Protein AF-A0A0A2G5G7-F1 (afdb_monomer_lite)

Radius of gyration: 28.57 Å; chains: 1; bounding box: 78×58×84 Å

Sequence (192 aa):
MKHYIVIGLLLLLGGSMGWVSCRPNGQKEPIVKEQDKRAQDPLNPDRPAPAALTLLFVYGDEPEYDWSDYHFALKNSEVGLYAPYEKPILGRNSVEVTFGIPSLAEKPLTPTNQSVKAMWGVQKSYTALLTIADAQGKERGRFELGITENKVPVINYMDGAKGFRLCRLVQQSTPYRFPYFEVQFNAPKDLQ

Structure (mmCIF, N/CA/C/O backbone):
data_AF-A0A0A2G5G7-F1
#
_entry.id   AF-A0A0A2G5G7-F1
#
loop_
_atom_site.group_PDB
_atom_site.id
_atom_site.type_symbol
_atom_site.label_atom_id
_atom_site.label_alt_id
_atom_site.label_comp_id
_atom_site.label_asym_id
_atom_site.label_entity_id
_atom_site.label_seq_id
_atom_site.pdbx_PDB_ins_code
_atom_site.Cartn_x
_atom_site.Cartn_y
_atom_site.Cartn_z
_atom_site.occupancy
_atom_site.B_iso_or_equiv
_atom_site.auth_seq_id
_atom_site.auth_comp_id
_atom_site.auth_asym_id
_atom_site.auth_atom_id
_atom_site.pdbx_PDB_model_num
ATOM 1 N N . MET A 1 1 ? 60.899 27.834 -8.962 1.00 42.53 1 MET A N 1
ATOM 2 C CA . MET A 1 1 ? 60.547 27.459 -10.348 1.00 42.53 1 MET A CA 1
ATOM 3 C C . MET A 1 1 ? 59.443 28.397 -10.813 1.00 42.53 1 MET A C 1
ATOM 5 O O . MET A 1 1 ? 58.356 28.355 -10.256 1.00 42.53 1 MET A O 1
ATOM 9 N N . LYS A 1 2 ? 59.765 29.333 -11.712 1.00 37.66 2 LYS A N 1
ATOM 10 C CA . LYS A 1 2 ? 58.858 30.387 -12.195 1.00 37.66 2 LYS A CA 1
ATOM 11 C C . LYS A 1 2 ? 58.186 29.891 -13.476 1.00 37.66 2 LYS A C 1
ATOM 13 O O . LYS A 1 2 ? 58.902 29.545 -14.408 1.00 37.66 2 LYS A O 1
ATOM 18 N N . HIS A 1 3 ? 56.858 29.842 -13.511 1.00 41.44 3 HIS A N 1
ATOM 19 C CA . HIS A 1 3 ? 56.101 29.534 -14.725 1.00 41.44 3 HIS A CA 1
ATOM 20 C C . HIS A 1 3 ? 55.438 30.818 -15.220 1.00 41.44 3 HIS A C 1
ATOM 22 O O . HIS A 1 3 ? 54.701 31.468 -14.481 1.00 41.44 3 HIS A O 1
ATOM 28 N N . TYR A 1 4 ? 55.763 31.194 -16.454 1.00 47.66 4 TYR A N 1
ATOM 29 C CA . TYR A 1 4 ? 55.183 32.323 -17.169 1.00 47.66 4 TYR A CA 1
ATOM 30 C C . TYR A 1 4 ? 53.956 31.833 -17.943 1.00 47.66 4 TYR A C 1
ATOM 32 O O . TYR A 1 4 ? 54.047 30.868 -18.699 1.00 47.66 4 TYR A O 1
ATOM 40 N N . ILE A 1 5 ? 52.818 32.497 -17.746 1.00 50.03 5 ILE A N 1
ATOM 41 C CA . ILE A 1 5 ? 51.600 32.309 -18.539 1.00 50.03 5 ILE A CA 1
ATOM 42 C C . ILE A 1 5 ? 51.727 33.212 -19.765 1.00 50.03 5 ILE A C 1
ATOM 44 O O . ILE A 1 5 ? 51.801 34.433 -19.630 1.00 50.03 5 ILE A O 1
ATOM 48 N N . VAL A 1 6 ? 51.774 32.614 -20.956 1.00 50.59 6 VAL A N 1
ATOM 49 C CA . VAL A 1 6 ? 51.693 33.349 -22.222 1.00 50.59 6 VAL A CA 1
ATOM 50 C C . VAL A 1 6 ? 50.225 33.461 -22.620 1.00 50.59 6 VAL A C 1
ATOM 52 O O . VAL A 1 6 ? 49.527 32.467 -22.802 1.00 50.59 6 VAL A O 1
ATOM 55 N N . ILE A 1 7 ? 49.788 34.711 -22.718 1.00 50.41 7 ILE A N 1
ATOM 56 C CA . ILE A 1 7 ? 48.492 35.173 -23.206 1.00 50.41 7 ILE A CA 1
ATOM 57 C C . ILE A 1 7 ? 48.492 35.071 -24.737 1.00 50.41 7 ILE A C 1
ATOM 59 O O . ILE A 1 7 ? 49.364 35.640 -25.388 1.00 50.41 7 ILE A O 1
ATOM 63 N N . GLY A 1 8 ? 47.504 34.382 -25.308 1.00 41.03 8 GLY A N 1
ATOM 64 C CA . GLY A 1 8 ? 47.197 34.406 -26.740 1.00 41.03 8 GLY A CA 1
ATOM 65 C C . GLY A 1 8 ? 45.769 34.897 -26.945 1.00 41.03 8 GLY A C 1
ATOM 66 O O . GLY A 1 8 ? 44.821 34.160 -26.691 1.00 41.03 8 GLY A O 1
ATOM 67 N N . LEU A 1 9 ? 45.629 36.159 -27.347 1.00 43.38 9 LEU A N 1
ATOM 68 C CA . LEU A 1 9 ? 44.370 36.876 -27.548 1.00 43.38 9 LEU A CA 1
ATOM 69 C C . LEU A 1 9 ? 44.124 37.078 -29.061 1.00 43.38 9 LEU A C 1
ATOM 71 O O . LEU A 1 9 ? 45.061 37.462 -29.754 1.00 43.38 9 LEU A O 1
ATOM 75 N N . LEU A 1 10 ? 42.848 36.968 -29.482 1.00 46.94 10 LEU A N 1
ATOM 76 C CA . LEU A 1 10 ? 42.208 37.607 -30.664 1.00 46.94 10 LEU A CA 1
ATOM 77 C C . LEU A 1 10 ? 42.581 37.024 -32.054 1.00 46.94 10 LEU A C 1
ATOM 79 O O . LEU A 1 10 ? 43.718 36.656 -32.289 1.00 46.94 10 LEU A O 1
ATOM 83 N N . LEU A 1 11 ? 41.726 36.953 -33.081 1.00 44.81 11 LEU A N 1
ATOM 84 C CA . LEU A 1 11 ? 40.340 37.370 -33.326 1.00 44.81 11 LEU A CA 1
ATOM 85 C C . LEU A 1 11 ? 39.946 36.925 -34.755 1.00 44.81 11 LEU A C 1
ATOM 87 O O . LEU A 1 11 ? 40.808 36.634 -35.576 1.00 44.81 11 LEU A O 1
ATOM 91 N N . LEU A 1 12 ? 38.654 37.105 -35.043 1.00 45.56 12 LEU A N 1
ATOM 92 C CA . LEU A 1 12 ? 38.036 37.487 -36.322 1.00 45.56 12 LEU A CA 1
ATOM 93 C C . LEU A 1 12 ? 37.340 36.415 -37.178 1.00 45.56 12 LEU A C 1
ATOM 95 O O . LEU A 1 12 ? 37.916 35.551 -37.828 1.00 45.56 12 LEU A O 1
ATOM 99 N N . LEU A 1 13 ? 36.023 36.619 -37.158 1.00 43.31 13 LEU A N 1
ATOM 100 C CA . LEU A 1 13 ? 34.957 36.166 -38.027 1.00 43.31 13 LEU A CA 1
ATOM 101 C C . LEU A 1 13 ? 35.199 36.472 -39.512 1.00 43.31 13 LEU A C 1
ATOM 103 O O . LEU A 1 13 ? 35.783 37.499 -39.849 1.00 43.31 13 LEU A O 1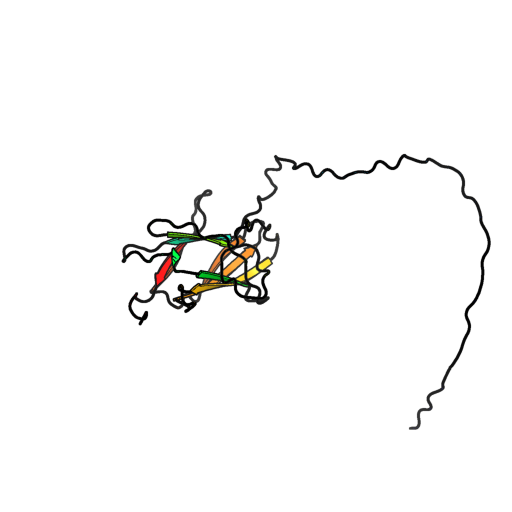
ATOM 107 N N . GLY A 1 14 ? 34.505 35.711 -40.362 1.00 35.22 14 GLY A N 1
ATOM 108 C CA . GLY A 1 14 ? 33.764 36.312 -41.471 1.00 35.22 14 GLY A CA 1
ATOM 109 C C . GLY A 1 14 ? 34.029 35.729 -42.855 1.00 35.22 14 GLY A C 1
ATOM 110 O O . GLY A 1 14 ? 35.052 36.003 -43.464 1.00 35.22 14 GLY A O 1
ATOM 111 N N . GLY A 1 15 ? 33.006 35.059 -43.395 1.00 37.06 15 GLY A N 1
ATOM 112 C CA . GLY A 1 15 ? 32.661 35.165 -44.814 1.00 37.06 15 GLY A CA 1
ATOM 113 C C . GLY A 1 15 ? 33.090 34.020 -45.730 1.00 37.06 15 GLY A C 1
ATOM 114 O O . GLY A 1 15 ? 34.212 33.979 -46.213 1.00 37.06 15 GLY A O 1
ATOM 115 N N . SER A 1 16 ? 32.129 33.184 -46.122 1.00 43.72 16 SER A N 1
ATOM 116 C CA . SER A 1 16 ? 31.920 32.913 -47.552 1.00 43.72 16 SER A CA 1
ATOM 117 C C . SER A 1 16 ? 30.479 32.469 -47.811 1.00 43.72 16 SER A C 1
ATOM 119 O O . SER A 1 16 ? 30.015 31.423 -47.367 1.00 43.72 16 SER A O 1
ATOM 121 N N . MET A 1 17 ? 29.756 33.335 -48.519 1.00 44.53 17 MET A N 1
ATOM 122 C CA . MET A 1 17 ? 28.559 33.002 -49.281 1.00 44.53 17 MET A CA 1
ATOM 123 C C . MET A 1 17 ? 28.989 32.634 -50.707 1.00 44.53 17 MET A C 1
ATOM 125 O O . MET A 1 17 ? 29.802 33.338 -51.300 1.00 44.53 17 MET A O 1
ATOM 129 N N . GLY A 1 18 ? 28.352 31.599 -51.259 1.00 38.06 18 GLY A N 1
ATOM 130 C CA . GLY A 1 18 ? 28.313 31.258 -52.686 1.00 38.06 18 GLY A CA 1
ATOM 131 C C . GLY A 1 18 ? 29.023 29.939 -53.011 1.00 38.06 18 GLY A C 1
ATOM 132 O O . GLY A 1 18 ? 30.090 29.675 -52.483 1.00 38.06 18 GLY A O 1
ATOM 133 N N . TRP A 1 19 ? 28.508 29.031 -53.838 1.00 37.31 19 TRP A N 1
ATOM 134 C CA . TRP A 1 19 ? 27.337 29.028 -54.711 1.00 37.31 19 TRP A CA 1
ATOM 135 C C . TRP A 1 19 ? 26.862 27.582 -54.927 1.00 37.31 19 TRP A C 1
ATOM 137 O O . TRP A 1 19 ? 27.580 26.609 -54.711 1.00 37.31 19 TRP A O 1
ATOM 147 N N . VAL A 1 20 ? 25.615 27.514 -55.374 1.00 46.38 20 VAL A N 1
ATOM 148 C CA . VAL A 1 20 ? 24.828 26.386 -55.869 1.00 46.38 20 VAL A CA 1
ATOM 149 C C . VAL A 1 20 ? 25.628 25.400 -56.732 1.00 46.38 20 VAL A C 1
ATOM 151 O O . VAL A 1 20 ? 26.307 25.804 -57.672 1.00 46.38 20 VAL A O 1
ATOM 154 N N . SER A 1 21 ? 25.427 24.097 -56.509 1.00 35.16 21 SER A N 1
ATOM 155 C CA . SER A 1 21 ? 25.501 23.119 -57.597 1.00 35.16 21 SER A CA 1
ATOM 156 C C . SER A 1 21 ? 24.406 22.068 -57.458 1.00 35.16 21 SER A C 1
ATOM 158 O O . SER A 1 21 ? 24.237 21.418 -56.425 1.00 35.16 21 SER A O 1
ATOM 160 N N . CYS A 1 22 ? 23.626 21.983 -58.528 1.00 40.00 22 CYS A N 1
ATOM 161 C CA . CYS A 1 22 ? 22.467 21.144 -58.739 1.00 40.00 22 CYS A CA 1
ATOM 162 C C . CYS A 1 22 ? 22.820 19.654 -58.641 1.00 40.00 22 CYS A C 1
ATOM 164 O O . CYS A 1 22 ? 23.782 19.194 -59.257 1.00 40.00 22 CYS A O 1
ATOM 166 N N . ARG A 1 23 ? 21.968 18.867 -57.978 1.00 38.78 23 ARG A N 1
ATOM 167 C CA . ARG A 1 23 ? 21.832 17.439 -58.290 1.00 38.78 23 ARG A CA 1
ATOM 168 C C . ARG A 1 23 ? 20.396 17.118 -58.702 1.00 38.78 23 ARG A C 1
ATOM 170 O O . ARG A 1 23 ? 19.471 17.772 -58.224 1.00 38.78 23 ARG A O 1
ATOM 177 N N . PRO A 1 24 ? 20.237 16.199 -59.666 1.00 39.16 24 PRO A N 1
ATOM 178 C CA . PRO A 1 24 ? 19.073 16.144 -60.529 1.00 39.16 24 PRO A CA 1
ATOM 179 C C . PRO A 1 24 ? 17.870 15.501 -59.845 1.00 39.16 24 PRO A C 1
ATOM 181 O O . PRO A 1 24 ? 18.000 14.673 -58.947 1.00 39.16 24 PRO A O 1
ATOM 184 N N . ASN A 1 25 ? 16.706 15.902 -60.351 1.00 40.91 25 ASN A N 1
ATOM 185 C CA . ASN A 1 25 ? 15.395 15.302 -60.153 1.00 40.91 25 ASN A CA 1
ATOM 186 C C . ASN A 1 25 ? 15.434 13.777 -59.983 1.00 40.91 25 ASN A C 1
ATOM 188 O O . ASN A 1 25 ? 15.868 13.056 -60.879 1.00 40.91 25 ASN A O 1
ATOM 192 N N . GLY A 1 26 ? 14.832 13.316 -58.892 1.00 40.16 26 GLY A N 1
ATOM 193 C CA . GLY A 1 26 ? 14.445 11.929 -58.683 1.00 40.16 26 GLY A CA 1
ATOM 194 C C . GLY A 1 26 ? 13.377 11.850 -57.598 1.00 40.16 26 GLY A C 1
ATOM 195 O O . GLY A 1 26 ? 13.710 11.723 -56.432 1.00 40.16 26 GLY A O 1
ATOM 196 N N . GLN A 1 27 ? 12.115 11.970 -58.021 1.00 35.12 27 GLN A N 1
ATOM 197 C CA . GLN A 1 27 ? 10.880 11.614 -57.306 1.00 35.12 27 GLN A CA 1
ATOM 198 C C . GLN A 1 27 ? 10.535 12.373 -56.009 1.00 35.12 27 GLN A C 1
ATOM 200 O O . GLN A 1 27 ? 10.997 12.079 -54.914 1.00 35.12 27 GLN A O 1
ATOM 205 N N . LYS A 1 28 ? 9.572 13.297 -56.138 1.00 40.75 28 LYS A N 1
ATOM 206 C CA . LYS A 1 28 ? 8.667 13.652 -55.040 1.00 40.75 28 LYS A CA 1
ATOM 207 C C . LYS A 1 28 ? 7.692 12.490 -54.841 1.00 40.75 28 LYS A C 1
ATOM 209 O O . LYS A 1 28 ? 6.758 12.352 -55.629 1.00 40.75 28 LYS A O 1
ATOM 214 N N . GLU A 1 29 ? 7.879 11.692 -53.801 1.00 43.66 29 GLU A N 1
ATOM 215 C CA . GLU A 1 29 ? 6.752 10.972 -53.210 1.00 43.66 29 GLU A CA 1
ATOM 216 C C . GLU A 1 29 ? 5.912 11.975 -52.403 1.00 43.66 29 GLU A C 1
ATOM 218 O O . GLU A 1 29 ? 6.469 12.871 -51.756 1.00 43.66 29 GLU A O 1
ATOM 223 N N . PRO A 1 30 ? 4.572 11.918 -52.478 1.00 40.22 30 PRO A N 1
ATOM 224 C CA . PRO A 1 30 ? 3.741 12.791 -51.673 1.00 40.22 30 PRO A CA 1
ATOM 225 C C . PRO A 1 30 ? 3.962 12.462 -50.196 1.00 40.22 30 PRO A C 1
ATOM 227 O O . PRO A 1 30 ? 3.908 11.305 -49.789 1.00 40.22 30 PRO A O 1
ATOM 230 N N . ILE A 1 31 ? 4.178 13.509 -49.400 1.00 44.19 31 ILE A N 1
ATOM 231 C CA . ILE A 1 31 ? 4.148 13.468 -47.939 1.00 44.19 31 ILE A CA 1
ATOM 232 C C . ILE A 1 31 ? 2.755 12.976 -47.534 1.00 44.19 31 ILE A C 1
ATOM 234 O O . ILE A 1 31 ? 1.809 13.759 -47.414 1.00 44.19 31 ILE A O 1
ATOM 238 N N . VAL A 1 32 ? 2.612 11.669 -47.341 1.00 39.88 32 VAL A N 1
ATOM 239 C CA . VAL A 1 32 ? 1.506 11.120 -46.573 1.00 39.88 32 VAL A CA 1
ATOM 240 C C . VAL A 1 32 ? 1.828 11.476 -45.131 1.00 39.88 32 VAL A C 1
ATOM 242 O O . VAL A 1 32 ? 2.789 10.982 -44.549 1.00 39.88 32 VAL A O 1
ATOM 245 N N . LYS A 1 33 ? 1.043 12.398 -44.568 1.00 42.41 33 LYS A N 1
ATOM 246 C CA . LYS A 1 33 ? 0.907 12.523 -43.120 1.00 42.41 33 LYS A CA 1
ATOM 247 C C . LYS A 1 33 ? 0.480 11.153 -42.609 1.00 42.41 33 LYS A C 1
ATOM 249 O O . LYS A 1 33 ? -0.709 10.841 -42.612 1.00 42.41 33 LYS A O 1
ATOM 254 N N . GLU A 1 34 ? 1.434 10.351 -42.164 1.00 40.53 34 GLU A N 1
ATOM 255 C CA . GLU A 1 34 ? 1.155 9.226 -41.289 1.00 40.53 34 GLU A CA 1
ATOM 256 C C . GLU A 1 34 ? 0.817 9.837 -39.928 1.00 40.53 34 GLU A C 1
ATOM 258 O O . GLU A 1 34 ? 1.622 9.983 -39.012 1.00 40.53 34 GLU A O 1
ATOM 263 N N . GLN A 1 35 ? -0.411 10.353 -39.862 1.00 41.50 35 GLN A N 1
ATOM 264 C CA . GLN A 1 35 ? -1.146 10.508 -38.631 1.00 41.50 35 GLN A CA 1
ATOM 265 C C . GLN A 1 35 ? -1.253 9.089 -38.095 1.00 41.50 35 GLN A C 1
ATOM 267 O O . GLN A 1 35 ? -2.140 8.340 -38.504 1.00 41.50 35 GLN A O 1
ATOM 272 N N . ASP A 1 36 ? -0.268 8.712 -37.282 1.00 34.88 36 ASP A N 1
ATOM 273 C CA . ASP A 1 36 ? -0.159 7.400 -36.676 1.00 34.88 36 ASP A CA 1
ATOM 274 C C . ASP A 1 36 ? -1.342 7.250 -35.718 1.00 34.88 36 ASP A C 1
ATOM 276 O O . ASP A 1 36 ? -1.323 7.589 -34.530 1.00 34.88 36 ASP A O 1
ATOM 280 N N . LYS A 1 37 ? -2.459 6.831 -36.312 1.00 37.22 37 LYS A N 1
ATOM 281 C CA . LYS A 1 37 ? -3.566 6.193 -35.641 1.00 37.22 37 LYS A CA 1
ATOM 282 C C . LYS A 1 37 ? -2.963 4.952 -34.996 1.00 37.22 37 LYS A C 1
ATOM 284 O O . LYS A 1 37 ? -3.083 3.855 -35.533 1.00 37.22 37 LYS A O 1
ATOM 289 N N . ARG A 1 38 ? -2.455 5.093 -33.769 1.00 37.59 38 ARG A N 1
ATOM 290 C CA . ARG A 1 38 ? -2.597 4.026 -32.776 1.00 37.59 38 ARG A CA 1
ATOM 291 C C . ARG A 1 38 ? -4.081 3.891 -32.462 1.00 37.59 38 ARG A C 1
ATOM 293 O O . ARG A 1 38 ? -4.566 4.278 -31.402 1.00 37.59 38 ARG A O 1
ATOM 300 N N . ALA A 1 39 ? -4.804 3.357 -33.443 1.00 36.09 39 ALA A N 1
ATOM 301 C CA . ALA A 1 39 ? -5.956 2.541 -33.181 1.00 36.09 39 ALA A CA 1
ATOM 302 C C . ALA A 1 39 ? -5.510 1.520 -32.135 1.00 36.09 39 ALA A C 1
ATOM 304 O O . ALA A 1 39 ? -4.466 0.877 -32.258 1.00 36.09 39 ALA A O 1
ATOM 305 N N . GLN A 1 40 ? -6.270 1.485 -31.052 1.00 36.53 40 GLN A N 1
ATOM 306 C CA . GLN A 1 40 ? -6.255 0.409 -30.088 1.00 36.53 40 GLN A CA 1
ATOM 307 C C . GLN A 1 40 ? -6.358 -0.894 -30.875 1.00 36.53 40 GLN A C 1
ATOM 309 O O . GLN A 1 40 ? -7.404 -1.181 -31.447 1.00 36.53 40 GLN A O 1
ATOM 314 N N . ASP A 1 41 ? -5.262 -1.634 -30.950 1.00 31.64 41 ASP A N 1
ATOM 315 C CA . ASP A 1 41 ? -5.282 -3.013 -31.405 1.00 31.64 41 ASP A CA 1
ATOM 316 C C . ASP A 1 41 ? -5.918 -3.829 -30.262 1.00 31.64 41 ASP A C 1
ATOM 318 O O . ASP A 1 41 ? -5.298 -3.929 -29.194 1.00 31.64 41 ASP A O 1
ATOM 322 N N . PRO A 1 42 ? -7.178 -4.305 -30.366 1.00 43.50 42 PRO A N 1
ATOM 323 C CA .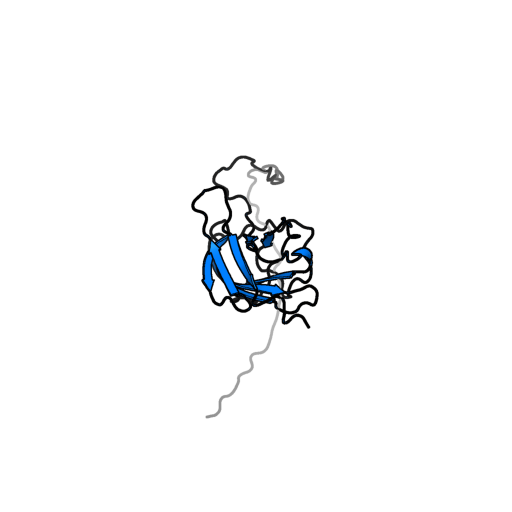 PRO A 1 42 ? -7.917 -4.774 -29.194 1.00 43.50 42 PRO A CA 1
ATOM 324 C C . PRO A 1 42 ? -7.560 -6.197 -28.752 1.00 43.50 42 PRO A C 1
ATOM 326 O O . PRO A 1 42 ? -8.226 -6.710 -27.860 1.00 43.50 42 PRO A O 1
ATOM 329 N N . LEU A 1 43 ? -6.577 -6.867 -29.364 1.00 39.72 43 LEU A N 1
ATOM 330 C CA . LEU A 1 43 ? -6.436 -8.327 -29.265 1.00 39.72 43 LEU A CA 1
ATOM 331 C C . LEU A 1 43 ? -4.980 -8.816 -29.402 1.00 39.72 43 LEU A C 1
ATOM 333 O O . LEU A 1 43 ? -4.714 -9.788 -30.100 1.00 39.72 43 LEU A O 1
ATOM 337 N N . ASN A 1 44 ? -4.021 -8.192 -28.710 1.00 42.38 44 ASN A N 1
ATOM 338 C CA . ASN A 1 44 ? -2.747 -8.869 -28.436 1.00 42.38 44 ASN A CA 1
ATOM 339 C C . ASN A 1 44 ? -2.829 -9.566 -27.060 1.00 42.38 44 ASN A C 1
ATOM 341 O O . ASN A 1 44 ? -2.654 -8.881 -26.049 1.00 42.38 44 ASN A O 1
ATOM 345 N N . PRO A 1 45 ? -3.101 -10.886 -26.990 1.00 48.75 45 PRO A N 1
ATOM 346 C CA . PRO A 1 45 ? -3.219 -11.619 -25.726 1.00 48.75 45 PRO A CA 1
ATOM 347 C C . PRO A 1 45 ? -1.906 -11.676 -24.925 1.00 48.75 45 PRO A C 1
ATOM 349 O O . PRO A 1 45 ? -1.946 -11.930 -23.725 1.00 48.75 45 PRO A O 1
ATOM 352 N N . ASP A 1 46 ? -0.760 -11.378 -25.551 1.00 50.47 46 ASP A N 1
ATOM 353 C CA . ASP A 1 46 ? 0.556 -11.357 -24.897 1.00 50.47 46 ASP A CA 1
ATOM 354 C C . ASP A 1 46 ? 0.951 -9.973 -24.358 1.00 50.47 46 ASP A C 1
ATOM 356 O O . ASP A 1 46 ? 1.962 -9.836 -23.646 1.00 50.47 46 ASP A O 1
ATOM 360 N N . ARG A 1 47 ? 0.172 -8.923 -24.674 1.00 43.53 47 ARG A N 1
ATOM 361 C CA . ARG A 1 47 ? 0.370 -7.611 -24.060 1.00 43.53 47 ARG A CA 1
ATOM 362 C C . ARG A 1 47 ? -0.221 -7.672 -22.646 1.00 43.53 47 ARG A C 1
ATOM 364 O O . ARG A 1 47 ? -1.437 -7.772 -22.507 1.00 43.53 47 ARG A O 1
ATOM 371 N N . PRO A 1 48 ? 0.607 -7.580 -21.593 1.00 47.78 48 PRO A N 1
ATOM 372 C CA . PRO A 1 48 ? 0.088 -7.485 -20.236 1.00 47.78 48 PRO A CA 1
ATOM 373 C C . PRO A 1 48 ? -0.846 -6.281 -20.139 1.00 47.78 48 PRO A C 1
ATOM 375 O O . PRO A 1 48 ? -0.486 -5.171 -20.543 1.00 47.78 48 PRO A O 1
ATOM 378 N N . ALA A 1 49 ? -2.052 -6.499 -19.620 1.00 51.19 49 ALA A N 1
ATOM 379 C CA . ALA A 1 49 ? -2.916 -5.392 -19.253 1.00 51.19 49 ALA A CA 1
ATOM 380 C C . ALA A 1 49 ? -2.179 -4.519 -18.216 1.00 51.19 49 ALA A C 1
ATOM 382 O O . ALA A 1 49 ? -1.483 -5.071 -17.360 1.00 51.19 49 ALA A O 1
ATOM 383 N N . PRO A 1 50 ? -2.307 -3.180 -18.264 1.00 50.91 50 PRO A N 1
ATOM 384 C CA . PRO A 1 50 ? -1.825 -2.322 -17.191 1.00 50.91 50 PRO A CA 1
ATOM 385 C C . PRO A 1 50 ? -2.412 -2.812 -15.868 1.00 50.91 50 PRO A C 1
ATOM 387 O O . PRO A 1 50 ? -3.628 -2.761 -15.678 1.00 50.91 50 PRO A O 1
ATOM 390 N N . ALA A 1 51 ? -1.561 -3.319 -14.983 1.00 65.19 51 ALA A N 1
ATOM 391 C CA . ALA A 1 51 ? -1.977 -3.868 -13.706 1.00 65.19 51 ALA A CA 1
ATOM 392 C C . ALA A 1 51 ? -1.357 -3.029 -12.597 1.00 65.19 51 ALA A C 1
ATOM 394 O O . ALA A 1 51 ? -0.139 -2.984 -12.451 1.00 65.19 51 ALA A O 1
ATOM 395 N N . ALA A 1 52 ? -2.206 -2.327 -11.857 1.00 72.25 52 ALA A N 1
ATOM 396 C CA . ALA A 1 52 ? -1.824 -1.669 -10.621 1.00 72.25 52 ALA A CA 1
ATOM 397 C C . ALA A 1 52 ? -1.543 -2.716 -9.525 1.00 72.25 52 ALA A C 1
ATOM 399 O O . ALA A 1 52 ? -1.962 -3.870 -9.641 1.00 72.25 52 ALA A O 1
ATOM 400 N N . LEU A 1 53 ? -0.839 -2.325 -8.457 1.00 82.94 53 LEU A N 1
ATOM 401 C CA . LEU A 1 53 ? -0.671 -3.195 -7.294 1.00 82.94 53 LEU A CA 1
ATOM 402 C C . LEU A 1 53 ? -1.937 -3.114 -6.442 1.00 82.94 53 LEU A C 1
ATOM 404 O O . LEU A 1 53 ? -2.126 -2.142 -5.713 1.00 82.94 53 LEU A O 1
ATOM 408 N N . THR A 1 54 ? -2.786 -4.131 -6.532 1.00 85.25 54 THR A N 1
ATOM 409 C CA . THR A 1 54 ? -3.985 -4.251 -5.699 1.00 85.25 54 THR A CA 1
ATOM 410 C C . THR A 1 54 ? -3.693 -5.124 -4.488 1.00 85.25 54 THR A C 1
ATOM 412 O O . THR A 1 54 ? -3.269 -6.272 -4.623 1.00 85.25 54 THR A O 1
ATOM 415 N N . LEU A 1 55 ? -3.915 -4.563 -3.302 1.00 86.56 55 LEU A N 1
ATOM 416 C CA . LEU A 1 55 ? -3.764 -5.227 -2.015 1.00 86.56 55 LEU A CA 1
ATOM 417 C C . LEU A 1 55 ? -5.131 -5.332 -1.350 1.00 86.56 55 LEU A C 1
ATOM 419 O O . LEU A 1 55 ? -5.830 -4.332 -1.206 1.00 86.56 55 LEU A O 1
ATOM 423 N N . LEU A 1 56 ? -5.484 -6.527 -0.896 1.00 87.12 56 LEU A N 1
ATOM 424 C CA . LEU A 1 56 ? -6.660 -6.741 -0.063 1.00 87.12 56 LEU A CA 1
ATOM 425 C C . LEU A 1 56 ? -6.212 -6.911 1.389 1.00 87.12 56 LEU A C 1
ATOM 427 O O . LEU A 1 56 ? -5.404 -7.789 1.680 1.00 87.12 56 LEU A O 1
ATOM 431 N N . PHE A 1 57 ? -6.741 -6.094 2.292 1.00 88.38 57 PHE A N 1
ATOM 432 C CA . PHE A 1 57 ? -6.561 -6.234 3.734 1.00 88.38 57 PHE A CA 1
ATOM 433 C C . PHE A 1 57 ? -7.827 -6.824 4.328 1.00 88.38 57 PHE A C 1
ATOM 435 O O . PHE A 1 57 ? -8.916 -6.320 4.064 1.00 88.38 57 PHE A O 1
ATOM 442 N N . VAL A 1 58 ? -7.695 -7.877 5.128 1.00 85.25 58 VAL A N 1
ATOM 443 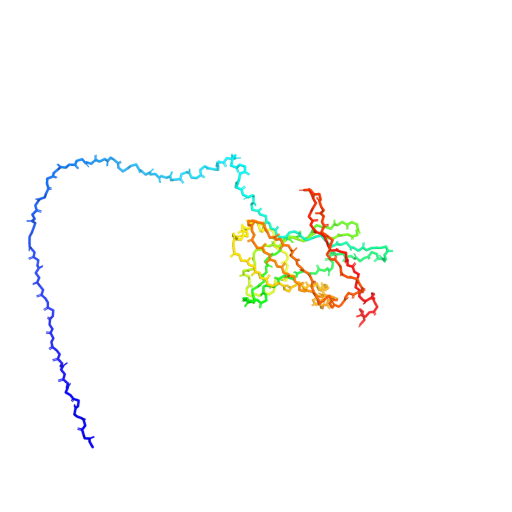C CA . VAL A 1 58 ? -8.823 -8.542 5.790 1.00 85.25 58 VAL A CA 1
ATOM 444 C C . VAL A 1 58 ? -8.603 -8.502 7.300 1.00 85.25 58 VAL A C 1
ATOM 446 O O . VAL A 1 58 ? -7.569 -8.969 7.783 1.00 85.25 58 VAL A O 1
ATOM 449 N N . TYR A 1 59 ? -9.574 -7.957 8.035 1.00 75.44 59 TYR A N 1
ATOM 450 C CA . TYR A 1 59 ? -9.692 -8.144 9.480 1.00 75.44 59 TYR A CA 1
ATOM 451 C C . TYR A 1 59 ? -10.404 -9.468 9.772 1.00 75.44 59 TYR A C 1
ATOM 453 O O . TYR A 1 59 ? -11.395 -9.816 9.124 1.00 75.44 59 TYR A O 1
ATOM 461 N N . GLY A 1 60 ? -9.880 -10.206 10.751 1.00 63.94 60 GLY A N 1
ATOM 462 C CA . GLY A 1 60 ? -10.505 -11.421 11.282 1.00 63.94 60 GLY A CA 1
ATOM 463 C C . GLY A 1 60 ? -11.717 -11.144 12.186 1.00 63.94 60 GLY A C 1
ATOM 464 O O . GLY A 1 60 ? -12.349 -10.100 12.092 1.00 63.94 60 GLY A O 1
ATOM 465 N N . ASP A 1 61 ? -12.011 -12.080 13.092 1.00 56.97 61 ASP A N 1
ATOM 466 C CA . ASP A 1 61 ? -13.270 -12.176 13.862 1.00 56.97 61 ASP A CA 1
ATOM 467 C C . ASP A 1 61 ? -13.414 -11.221 15.083 1.00 56.97 61 ASP A C 1
ATOM 469 O O . ASP A 1 61 ? -14.217 -11.467 15.981 1.00 56.97 61 ASP A O 1
ATOM 473 N N . GLU A 1 62 ? -12.634 -10.141 15.156 1.00 55.56 62 GLU A N 1
ATOM 474 C CA . GLU A 1 62 ? -12.623 -9.147 16.257 1.00 55.56 62 GLU A CA 1
ATOM 475 C C . GLU A 1 62 ? -13.291 -7.829 15.789 1.00 55.56 62 GLU A C 1
ATOM 477 O O . GLU A 1 62 ? -13.454 -7.661 14.580 1.00 55.56 62 GLU A O 1
ATOM 482 N N . PRO A 1 63 ? -13.747 -6.917 16.683 1.00 53.84 63 PRO A N 1
ATOM 483 C CA . PRO A 1 63 ? -14.806 -5.951 16.363 1.00 53.84 63 PRO A CA 1
ATOM 484 C C . PRO A 1 63 ? -14.512 -5.102 15.123 1.00 53.84 63 PRO A C 1
ATOM 486 O O . PRO A 1 63 ? -13.373 -4.688 14.906 1.00 53.84 63 PRO A O 1
ATOM 489 N N . GLU A 1 64 ? -15.567 -4.854 14.338 1.00 55.06 64 GLU A N 1
ATOM 490 C CA . GLU A 1 64 ? -15.543 -4.094 13.085 1.00 55.06 64 GLU A CA 1
ATOM 491 C C . GLU A 1 64 ? -14.760 -2.786 13.258 1.00 55.06 64 GLU A C 1
ATOM 493 O O . GLU A 1 64 ? -15.187 -1.868 13.958 1.00 55.06 64 GLU A O 1
ATOM 498 N N . TYR A 1 65 ? -13.593 -2.704 12.621 1.00 63.62 65 TYR A N 1
ATOM 499 C CA . TYR A 1 65 ? -12.918 -1.433 12.412 1.00 63.62 65 TYR A CA 1
ATOM 500 C C . TYR A 1 65 ? -13.481 -0.811 11.148 1.00 63.62 65 TYR A C 1
ATOM 502 O O . TYR A 1 65 ? -13.491 -1.450 10.092 1.00 63.62 65 TYR A O 1
ATOM 510 N N . ASP A 1 66 ? -13.907 0.444 11.246 1.00 77.12 66 ASP A N 1
ATOM 511 C CA . ASP A 1 66 ? -14.309 1.194 10.070 1.00 77.12 66 ASP A CA 1
ATOM 512 C C . ASP A 1 66 ? -13.069 1.509 9.224 1.00 77.12 66 ASP A C 1
ATOM 514 O O . ASP A 1 66 ? -12.263 2.386 9.532 1.00 77.12 66 ASP A O 1
ATOM 518 N N . TRP A 1 67 ? -12.891 0.743 8.149 1.00 83.81 67 TRP A N 1
ATOM 519 C CA . TRP A 1 67 ? -11.809 0.940 7.191 1.00 83.81 67 TRP A CA 1
ATOM 520 C C . TRP A 1 67 ? -11.849 2.315 6.511 1.00 83.81 67 TRP A C 1
ATOM 522 O O . TRP A 1 67 ? -10.829 2.735 5.961 1.00 83.81 67 TRP A O 1
ATOM 532 N N . SER A 1 68 ? -12.991 3.012 6.532 1.00 83.44 68 SER A N 1
ATOM 533 C CA . SER A 1 68 ? -13.121 4.343 5.937 1.00 83.44 68 SER A CA 1
ATOM 534 C C . SER A 1 68 ? -12.308 5.416 6.668 1.00 83.44 68 SER A C 1
ATOM 536 O O . SER A 1 68 ? -11.911 6.396 6.037 1.00 83.44 68 SER A O 1
ATOM 538 N N . ASP A 1 69 ? -11.968 5.180 7.938 1.00 84.62 69 ASP A N 1
ATOM 539 C CA . ASP A 1 69 ? -11.135 6.065 8.755 1.00 84.62 69 ASP A CA 1
ATOM 540 C C . ASP A 1 69 ? -9.630 5.841 8.548 1.00 84.62 69 ASP A C 1
ATOM 542 O O . ASP A 1 69 ? -8.816 6.462 9.228 1.00 84.62 69 ASP A O 1
ATOM 546 N N . TYR A 1 70 ? -9.222 4.944 7.649 1.00 87.12 70 TYR A N 1
ATOM 547 C CA . TYR A 1 70 ? -7.812 4.634 7.433 1.00 87.12 70 TYR A CA 1
ATOM 548 C C . TYR A 1 70 ? -7.274 5.192 6.116 1.00 87.12 70 TYR A C 1
ATOM 550 O O . TYR A 1 70 ? -7.923 5.198 5.069 1.00 87.12 70 TYR A O 1
ATOM 558 N N . HIS A 1 71 ? -6.013 5.610 6.170 1.00 90.75 71 HIS A N 1
ATOM 559 C CA . HIS A 1 71 ? -5.238 6.105 5.045 1.00 90.75 71 HIS A CA 1
ATOM 560 C C . HIS A 1 71 ? -4.043 5.199 4.771 1.00 90.75 71 HIS A C 1
ATOM 562 O O . HIS A 1 71 ? -3.376 4.712 5.689 1.00 90.75 71 HIS A O 1
ATOM 568 N N . PHE A 1 72 ? -3.733 5.031 3.488 1.00 92.94 72 PHE A N 1
ATOM 569 C CA . PHE A 1 72 ? -2.699 4.118 3.022 1.00 92.94 72 PHE A CA 1
ATOM 570 C C . PHE A 1 72 ? -1.613 4.881 2.275 1.00 92.94 72 PHE A C 1
ATOM 572 O O . PHE A 1 72 ? -1.892 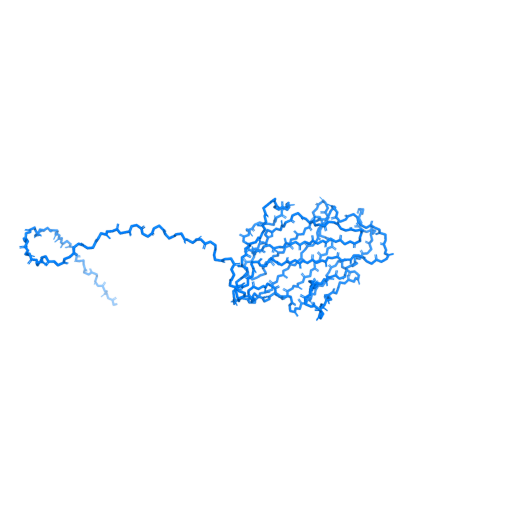5.773 1.477 1.00 92.94 72 PHE A O 1
ATOM 579 N N . ALA A 1 73 ? -0.359 4.516 2.518 1.00 95.38 73 ALA A N 1
ATOM 580 C CA . ALA A 1 73 ? 0.773 5.049 1.779 1.00 95.38 73 ALA A CA 1
ATOM 581 C C . ALA A 1 73 ? 1.757 3.931 1.454 1.00 95.38 73 ALA A C 1
ATOM 583 O O . ALA A 1 73 ? 2.139 3.160 2.331 1.00 95.38 73 ALA A O 1
ATOM 584 N N . LEU A 1 74 ? 2.191 3.886 0.198 1.00 94.44 74 LEU A N 1
ATOM 585 C CA . LEU A 1 74 ? 3.241 2.995 -0.271 1.00 94.44 74 LEU A CA 1
ATOM 586 C C . LEU A 1 74 ? 4.406 3.853 -0.760 1.00 94.44 74 LEU A C 1
ATOM 588 O O . LEU A 1 74 ? 4.238 4.666 -1.670 1.00 94.44 74 LEU A O 1
ATOM 592 N N . LYS A 1 75 ? 5.575 3.691 -0.147 1.00 96.00 75 LYS A N 1
ATOM 593 C CA . LYS A 1 75 ? 6.788 4.445 -0.474 1.00 96.00 75 LYS A CA 1
ATOM 594 C C . LYS A 1 75 ? 7.837 3.503 -1.038 1.00 96.00 75 LYS A C 1
ATOM 596 O O . LYS A 1 75 ? 8.157 2.518 -0.388 1.00 96.00 75 LYS A O 1
ATOM 601 N N . ASN A 1 76 ? 8.416 3.810 -2.193 1.00 94.06 76 ASN A N 1
ATOM 602 C CA . ASN A 1 76 ? 9.633 3.132 -2.629 1.00 94.06 76 ASN A CA 1
ATOM 603 C C . ASN A 1 76 ? 10.796 3.595 -1.733 1.00 94.06 76 ASN A C 1
ATOM 605 O O . ASN A 1 76 ? 11.117 4.785 -1.688 1.00 94.06 76 ASN A O 1
ATOM 609 N N . SER A 1 77 ? 11.403 2.661 -1.003 1.00 93.62 77 SER A N 1
ATOM 610 C CA . SER A 1 77 ? 12.446 2.948 -0.015 1.00 93.62 77 SER A CA 1
ATOM 611 C C . SER A 1 77 ? 13.765 3.398 -0.644 1.00 93.62 77 SER A C 1
ATOM 613 O O . SER A 1 77 ? 14.522 4.118 -0.002 1.00 93.62 77 SER A O 1
ATOM 615 N N . GLU A 1 78 ? 14.030 3.018 -1.893 1.00 91.56 78 GLU A N 1
ATOM 616 C CA . GLU A 1 78 ? 15.274 3.336 -2.603 1.00 91.56 78 GLU A CA 1
ATOM 617 C C . GLU A 1 78 ? 15.260 4.759 -3.162 1.00 91.56 78 GLU A C 1
ATOM 619 O O . GLU A 1 78 ? 16.236 5.490 -3.020 1.00 91.56 78 GLU A O 1
ATOM 624 N N . VAL A 1 79 ? 14.148 5.167 -3.786 1.00 91.88 79 VAL A N 1
ATOM 625 C CA . VAL A 1 79 ? 14.033 6.492 -4.434 1.00 91.88 79 VAL A CA 1
ATOM 626 C C . VAL A 1 79 ? 13.264 7.516 -3.603 1.00 91.88 79 VAL A C 1
ATOM 628 O O . VAL A 1 79 ? 13.227 8.693 -3.947 1.00 91.88 79 VAL A O 1
ATOM 631 N N . GLY A 1 80 ? 12.623 7.089 -2.517 1.00 93.88 80 GLY A N 1
ATOM 632 C CA . GLY A 1 80 ? 11.910 7.967 -1.593 1.00 93.88 80 GLY A CA 1
ATOM 633 C C . GLY A 1 80 ? 10.550 8.477 -2.078 1.00 93.88 80 GLY A C 1
ATOM 634 O O . GLY A 1 80 ? 9.922 9.245 -1.352 1.00 93.88 80 GLY A O 1
ATOM 635 N N . LEU A 1 81 ? 10.086 8.050 -3.255 1.00 93.56 81 LEU A N 1
ATOM 636 C CA . LEU A 1 81 ? 8.812 8.469 -3.844 1.00 93.56 81 LEU A CA 1
ATOM 637 C C . LEU A 1 81 ? 7.638 7.638 -3.319 1.00 93.56 81 LEU A C 1
ATOM 639 O O . LEU A 1 81 ? 7.770 6.441 -3.055 1.00 93.56 81 LEU A O 1
ATOM 643 N N . TYR A 1 82 ? 6.471 8.266 -3.229 1.00 94.31 82 TYR A N 1
ATOM 644 C CA . TYR A 1 82 ? 5.207 7.645 -2.851 1.00 94.31 82 TYR A CA 1
ATOM 645 C C . TYR A 1 82 ? 4.365 7.289 -4.076 1.00 94.31 82 TYR A C 1
ATOM 647 O O . TYR A 1 82 ? 4.364 7.992 -5.091 1.00 94.31 82 TYR A O 1
ATOM 655 N N . ALA A 1 83 ? 3.625 6.190 -3.980 1.00 92.38 83 ALA A N 1
ATOM 656 C CA . ALA A 1 83 ? 2.640 5.797 -4.975 1.00 92.38 83 ALA A CA 1
ATOM 657 C C . ALA A 1 83 ? 1.325 6.570 -4.786 1.00 92.38 83 ALA A C 1
ATOM 659 O O . ALA A 1 83 ? 0.841 6.650 -3.655 1.00 92.38 83 ALA A O 1
ATOM 660 N N . PRO A 1 84 ? 0.699 7.085 -5.861 1.00 92.19 84 PRO A N 1
ATOM 661 C CA . PRO A 1 84 ? -0.714 7.445 -5.812 1.00 92.19 84 PRO A CA 1
ATOM 662 C C . PRO A 1 84 ? -1.560 6.181 -5.591 1.00 92.19 84 PRO A C 1
ATOM 664 O O . PRO A 1 84 ? -1.172 5.092 -6.020 1.00 92.19 84 PRO A O 1
ATOM 667 N N . TYR A 1 85 ? -2.727 6.318 -4.965 1.00 92.19 85 TYR A N 1
ATOM 668 C CA . TYR A 1 85 ? -3.649 5.201 -4.744 1.00 92.19 85 TYR A CA 1
ATOM 669 C C . TYR A 1 85 ? -5.094 5.597 -5.047 1.00 92.19 85 TYR A C 1
ATOM 671 O O . TYR A 1 85 ? -5.482 6.748 -4.846 1.00 92.19 85 TYR A O 1
ATOM 679 N N . GLU A 1 86 ? -5.874 4.654 -5.569 1.00 91.81 86 GLU A N 1
ATOM 680 C CA . GLU A 1 86 ? -7.297 4.852 -5.865 1.00 91.81 86 GLU A CA 1
ATOM 681 C C . GLU A 1 86 ? -8.135 4.889 -4.584 1.00 91.81 86 GLU A C 1
ATOM 683 O O . GLU A 1 86 ? -7.697 4.454 -3.517 1.00 91.81 86 GLU A O 1
ATOM 688 N N . LYS A 1 87 ? -9.375 5.382 -4.693 1.00 91.62 87 LYS A N 1
ATOM 689 C CA . LYS A 1 87 ? -10.340 5.303 -3.594 1.00 91.62 87 LYS A CA 1
ATOM 690 C C . LYS A 1 87 ? -10.502 3.836 -3.156 1.00 91.62 87 LYS A C 1
ATOM 692 O O . LYS A 1 87 ? -10.905 3.028 -3.993 1.00 91.62 87 LYS A O 1
ATOM 697 N N . PRO A 1 88 ? -10.228 3.494 -1.882 1.00 91.38 88 PRO A N 1
ATOM 698 C CA . PRO A 1 88 ? -10.339 2.117 -1.421 1.00 91.38 88 PRO A CA 1
ATOM 699 C C . PRO A 1 88 ? -11.759 1.564 -1.568 1.00 91.38 88 PRO A C 1
ATOM 701 O O . PRO A 1 88 ? -12.742 2.286 -1.366 1.00 91.38 88 PRO A O 1
ATOM 704 N N . ILE A 1 89 ? -11.865 0.275 -1.891 1.00 90.38 89 ILE A N 1
ATOM 705 C CA . ILE A 1 89 ? -13.145 -0.436 -1.954 1.00 90.38 89 ILE A CA 1
ATOM 706 C C . ILE A 1 89 ? -13.367 -1.109 -0.603 1.00 90.38 89 ILE A C 1
ATOM 708 O O . ILE A 1 89 ? -12.596 -1.975 -0.190 1.00 90.38 89 ILE A O 1
ATOM 712 N N . LEU A 1 90 ? -14.422 -0.689 0.092 1.00 89.88 90 LEU A N 1
ATOM 713 C CA . LEU A 1 90 ? -14.755 -1.179 1.426 1.00 89.88 90 LEU A CA 1
ATOM 714 C C . LEU A 1 90 ? -15.649 -2.420 1.325 1.00 89.88 90 LEU A C 1
ATOM 716 O O . LEU A 1 90 ? -16.693 -2.399 0.673 1.00 89.88 90 LEU A O 1
ATOM 720 N N . GLY A 1 91 ? -15.235 -3.495 1.988 1.00 86.19 91 GLY A N 1
ATOM 721 C CA . GLY A 1 91 ? -16.040 -4.679 2.270 1.00 86.19 91 GLY A CA 1
ATOM 722 C C . GLY A 1 91 ? -16.428 -4.733 3.747 1.00 86.19 91 GLY A C 1
ATOM 723 O O . GLY A 1 91 ? -16.016 -3.892 4.541 1.00 86.19 91 GLY A O 1
ATOM 724 N N . ARG A 1 92 ? -17.207 -5.750 4.138 1.00 79.69 92 ARG A N 1
ATOM 725 C CA . ARG A 1 92 ? -17.683 -5.896 5.528 1.00 79.69 92 ARG A CA 1
ATOM 726 C C . ARG A 1 92 ? -16.535 -5.976 6.542 1.00 79.69 92 ARG A C 1
ATOM 728 O O . ARG A 1 92 ? -16.602 -5.351 7.586 1.00 79.69 92 ARG A O 1
ATOM 735 N N . ASN A 1 93 ? -15.498 -6.746 6.235 1.00 81.62 93 ASN A N 1
ATOM 736 C CA . ASN A 1 93 ? -14.325 -6.940 7.091 1.00 81.62 93 ASN A CA 1
ATOM 737 C C . ASN A 1 93 ? -13.019 -6.729 6.321 1.00 81.62 93 ASN A C 1
ATOM 739 O O . ASN A 1 93 ? -11.955 -7.181 6.737 1.00 81.62 93 ASN A O 1
ATOM 743 N N . SER A 1 94 ? -13.085 -6.064 5.173 1.00 87.19 94 SER A N 1
ATOM 744 C CA . SER A 1 94 ? -11.948 -5.947 4.278 1.00 87.19 94 SER A CA 1
ATOM 745 C C . SER A 1 94 ? -11.888 -4.588 3.615 1.00 87.19 94 SER A C 1
ATOM 747 O O . SER A 1 94 ? -12.905 -3.923 3.443 1.00 87.19 94 SER A O 1
ATOM 749 N N . VAL A 1 95 ? -10.700 -4.220 3.166 1.00 89.94 95 VAL A N 1
ATOM 750 C CA . VAL A 1 95 ? -10.497 -3.074 2.290 1.00 89.94 95 VAL A CA 1
ATOM 751 C C . VAL A 1 95 ? -9.543 -3.457 1.177 1.00 89.94 95 VAL A C 1
ATOM 753 O O . VAL A 1 95 ? -8.486 -4.042 1.411 1.00 89.94 95 VAL A O 1
ATOM 756 N N . GLU A 1 96 ? -9.937 -3.145 -0.047 1.00 90.94 96 GLU A N 1
ATOM 757 C CA . GLU A 1 96 ? -9.092 -3.279 -1.222 1.00 90.94 96 GLU A CA 1
ATOM 758 C C . GLU A 1 96 ? -8.481 -1.918 -1.556 1.00 90.94 96 GLU A C 1
ATOM 760 O O . GLU A 1 96 ? -9.190 -0.913 -1.662 1.00 90.94 96 GLU A O 1
ATOM 765 N N . VAL A 1 97 ? -7.159 -1.884 -1.711 1.00 90.88 97 VAL A N 1
ATOM 766 C CA . VAL A 1 97 ? -6.389 -0.677 -2.014 1.00 90.88 97 VAL A CA 1
ATOM 767 C C . VAL A 1 97 ? -5.548 -0.924 -3.254 1.00 90.88 97 VAL A C 1
ATOM 769 O O . VAL A 1 97 ? -4.761 -1.868 -3.304 1.00 90.88 97 VAL A O 1
ATOM 772 N N . THR A 1 98 ? -5.683 -0.043 -4.240 1.00 89.44 98 THR A N 1
ATOM 773 C CA . THR A 1 98 ? -4.983 -0.152 -5.521 1.00 89.44 98 THR A CA 1
ATOM 774 C C . THR A 1 98 ? -3.974 0.983 -5.667 1.00 89.44 98 THR A C 1
ATOM 776 O O . THR A 1 98 ? -4.348 2.157 -5.659 1.00 89.44 98 THR A O 1
ATOM 779 N N . PHE A 1 99 ? -2.693 0.635 -5.808 1.00 89.81 99 PHE A N 1
ATOM 780 C CA . PHE A 1 99 ? -1.571 1.568 -5.932 1.00 89.81 99 PHE A CA 1
ATOM 781 C C . PHE A 1 99 ? -1.038 1.655 -7.364 1.00 89.81 99 PHE A C 1
ATOM 783 O O . PHE A 1 99 ? -0.830 0.647 -8.048 1.00 89.81 99 PHE A O 1
ATOM 790 N N . GLY A 1 100 ? -0.741 2.882 -7.788 1.00 88.44 100 GLY A N 1
ATOM 791 C CA . GLY A 1 100 ? 0.044 3.156 -8.985 1.00 88.44 100 GLY A CA 1
ATOM 792 C C . GLY A 1 100 ? 1.548 3.054 -8.732 1.00 88.44 100 GLY A C 1
ATOM 793 O O . GLY A 1 100 ? 2.003 2.674 -7.655 1.00 88.44 100 GLY A O 1
ATOM 794 N N . ILE A 1 101 ? 2.333 3.453 -9.728 1.00 87.00 101 ILE A N 1
ATOM 795 C CA . ILE A 1 101 ? 3.794 3.497 -9.621 1.00 87.00 101 ILE A CA 1
ATOM 796 C C . ILE A 1 101 ? 4.215 4.661 -8.700 1.00 87.00 101 ILE A C 1
ATOM 798 O O . ILE A 1 101 ? 3.714 5.782 -8.873 1.00 87.00 101 ILE A O 1
ATOM 802 N N . PRO A 1 102 ? 5.160 4.445 -7.764 1.00 89.94 102 PRO A N 1
ATOM 803 C CA . PRO A 1 102 ? 5.782 5.508 -6.979 1.00 89.94 102 PRO A CA 1
ATOM 804 C C . PRO A 1 102 ? 6.285 6.673 -7.841 1.00 89.94 102 PRO A C 1
ATOM 806 O O . PRO A 1 102 ? 7.189 6.516 -8.657 1.00 89.94 102 PRO A O 1
ATOM 809 N N . SER A 1 103 ? 5.680 7.848 -7.669 1.00 90.25 103 SER A N 1
ATOM 810 C CA . SER A 1 103 ? 5.934 9.040 -8.497 1.00 90.25 103 SER A CA 1
ATOM 811 C C . SER A 1 103 ? 5.772 10.367 -7.750 1.00 90.25 103 SER A C 1
ATOM 813 O O . SER A 1 103 ? 6.209 11.405 -8.241 1.00 90.25 103 SER A O 1
ATOM 815 N N . LEU A 1 104 ? 5.172 10.350 -6.559 1.00 92.31 104 LEU A N 1
ATOM 816 C CA . LEU A 1 104 ? 4.904 11.541 -5.764 1.00 92.31 104 LEU A CA 1
ATOM 817 C C . LEU A 1 104 ? 6.069 11.808 -4.809 1.00 92.31 104 LEU A C 1
ATOM 819 O O . LEU A 1 104 ? 6.517 10.905 -4.105 1.00 92.31 104 LEU A O 1
ATOM 823 N N . ALA A 1 105 ? 6.547 13.049 -4.751 1.00 94.44 105 ALA A N 1
ATOM 824 C CA . ALA A 1 105 ? 7.567 13.446 -3.776 1.00 94.44 105 ALA A CA 1
ATOM 825 C C . ALA A 1 105 ? 7.012 13.494 -2.340 1.00 94.44 105 ALA A C 1
ATOM 827 O O . ALA A 1 105 ? 7.741 13.275 -1.374 1.00 94.44 105 ALA A O 1
ATOM 828 N N . GLU A 1 106 ? 5.711 13.749 -2.204 1.00 93.69 106 GLU A N 1
ATOM 829 C CA . GLU A 1 106 ? 5.017 13.878 -0.926 1.00 93.69 106 GLU A CA 1
ATOM 830 C C . GLU A 1 106 ? 4.070 12.701 -0.682 1.00 93.69 106 GLU A C 1
ATOM 832 O O . GLU A 1 106 ? 3.591 12.051 -1.617 1.00 93.69 106 GLU A O 1
ATOM 837 N N . LYS A 1 107 ? 3.795 12.426 0.598 1.00 93.06 107 LYS A N 1
ATOM 838 C CA . LYS A 1 107 ? 2.857 11.377 1.008 1.00 93.06 107 LYS A CA 1
ATOM 839 C C . LYS A 1 107 ? 1.444 11.749 0.528 1.00 93.06 107 LYS A C 1
ATOM 841 O O . LYS A 1 107 ? 0.974 12.831 0.880 1.00 93.06 107 LYS A O 1
ATOM 846 N N . PRO A 1 108 ? 0.734 10.875 -0.208 1.00 88.12 108 PRO A N 1
ATOM 847 C CA . PRO A 1 108 ? -0.637 11.154 -0.615 1.00 88.12 108 PRO A CA 1
ATOM 848 C C . PRO A 1 108 ? -1.550 11.189 0.616 1.00 88.12 108 PRO A C 1
ATOM 850 O O . PRO A 1 108 ? -1.637 10.214 1.364 1.00 88.12 108 PRO A O 1
ATOM 853 N N . LEU A 1 109 ? -2.221 12.322 0.832 1.00 83.31 109 LEU A N 1
ATOM 854 C CA . LEU A 1 109 ? -3.162 12.502 1.944 1.00 83.31 109 LEU A CA 1
ATOM 855 C C . LEU A 1 109 ? -4.557 11.967 1.614 1.00 83.31 109 LEU A C 1
ATOM 857 O O . LEU A 1 109 ? -5.281 11.524 2.498 1.00 83.31 109 LEU A O 1
ATOM 861 N N . THR A 1 110 ? -4.927 11.985 0.338 1.00 86.94 110 THR A N 1
ATOM 862 C CA . THR A 1 110 ? -6.230 11.539 -0.148 1.00 86.94 110 THR A CA 1
ATOM 863 C C . THR A 1 110 ? -6.058 10.599 -1.338 1.00 86.94 110 THR A C 1
ATOM 865 O O . THR A 1 110 ? -5.058 10.697 -2.061 1.00 86.94 110 THR A O 1
ATOM 868 N N . PRO A 1 111 ? -7.008 9.674 -1.555 1.00 90.12 111 PRO A N 1
ATOM 869 C CA . PRO A 1 111 ? -7.013 8.859 -2.758 1.00 90.12 111 PRO A CA 1
ATOM 870 C C . PRO A 1 111 ? -7.230 9.726 -3.999 1.00 90.12 111 PRO A C 1
ATOM 872 O O . PRO A 1 111 ? -7.925 10.745 -3.960 1.00 90.12 111 PRO A O 1
ATOM 875 N N . THR A 1 112 ? -6.683 9.290 -5.130 1.00 86.56 112 THR A N 1
ATOM 876 C CA . THR A 1 112 ? -6.989 9.899 -6.424 1.00 86.56 112 THR A CA 1
ATOM 877 C C . THR A 1 112 ? -8.347 9.427 -6.950 1.00 86.56 112 THR A C 1
ATOM 879 O O . THR A 1 112 ? -8.750 8.279 -6.764 1.00 86.56 112 THR A O 1
ATOM 882 N N . ASN A 1 113 ? -9.04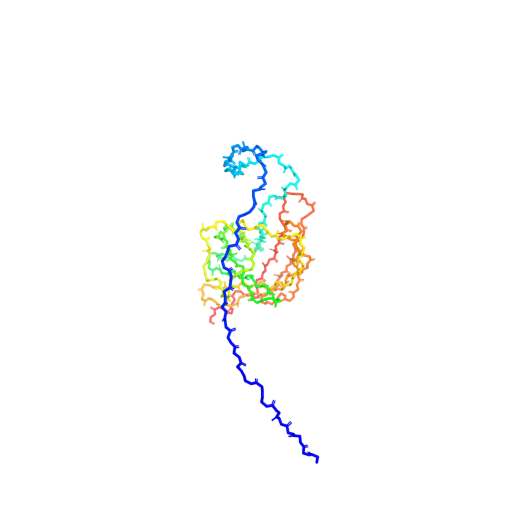6 10.324 -7.651 1.00 81.06 113 ASN A N 1
ATOM 883 C CA . ASN A 1 113 ? -10.272 10.010 -8.396 1.00 81.06 113 ASN A CA 1
ATOM 884 C C . ASN A 1 113 ? -9.980 9.425 -9.789 1.00 81.06 113 ASN A C 1
ATOM 886 O O . ASN A 1 113 ? -10.898 9.027 -10.503 1.00 81.06 113 ASN A O 1
ATOM 890 N N . GLN A 1 114 ? -8.714 9.430 -10.209 1.00 80.38 114 GLN A N 1
ATOM 891 C CA . GLN A 1 114 ? -8.278 8.881 -11.487 1.00 80.38 114 GLN A CA 1
ATOM 892 C C . GLN A 1 114 ? -7.830 7.439 -11.304 1.00 80.38 114 GLN A C 1
ATOM 894 O O . GLN A 1 114 ? -7.203 7.105 -10.301 1.00 80.38 114 GLN A O 1
ATOM 899 N N . SER A 1 115 ? -8.092 6.598 -12.304 1.00 79.88 115 SER A N 1
ATOM 900 C CA . SER A 1 115 ? -7.578 5.236 -12.258 1.00 79.88 115 SER A CA 1
ATOM 901 C C . SER A 1 115 ? -6.053 5.243 -12.378 1.00 79.88 115 SER A C 1
ATOM 903 O O . SER A 1 115 ? -5.501 5.820 -13.316 1.00 79.88 115 SER A O 1
ATOM 905 N N . VAL A 1 116 ? -5.365 4.574 -11.454 1.00 78.06 116 VAL A N 1
ATOM 906 C CA . VAL A 1 116 ? -3.896 4.547 -11.351 1.00 78.06 116 VAL A CA 1
ATOM 907 C C . VAL A 1 116 ? -3.257 3.512 -12.279 1.00 78.06 116 VAL A C 1
ATOM 909 O O . VAL A 1 116 ? -2.183 2.992 -11.987 1.00 78.06 116 VAL A O 1
ATOM 912 N N . LYS A 1 117 ? -3.895 3.230 -13.424 1.00 63.59 117 LYS A N 1
ATOM 913 C CA . LYS A 1 117 ? -3.454 2.297 -14.480 1.00 63.59 117 LYS A CA 1
ATOM 914 C C . LYS A 1 117 ? -2.183 2.784 -15.191 1.00 63.59 117 LYS A C 1
ATOM 916 O O . LYS A 1 117 ? -2.172 3.008 -16.399 1.00 63.59 117 LYS A O 1
ATOM 921 N N . ALA A 1 118 ? -1.097 2.951 -14.452 1.00 60.34 118 ALA A N 1
ATOM 922 C CA . ALA A 1 118 ? 0.240 3.050 -15.001 1.00 60.34 118 ALA A CA 1
ATOM 923 C C . ALA A 1 118 ? 0.793 1.628 -15.150 1.00 60.34 118 ALA A C 1
ATOM 925 O O . ALA A 1 118 ? 0.687 0.811 -14.236 1.00 60.34 118 ALA A O 1
ATOM 926 N N . MET A 1 119 ? 1.344 1.320 -16.325 1.00 61.25 119 MET A N 1
ATOM 927 C CA . MET A 1 119 ? 2.028 0.052 -16.566 1.00 61.25 119 MET A CA 1
ATOM 928 C C . MET A 1 119 ? 3.295 0.024 -15.720 1.00 61.25 119 MET A C 1
ATOM 930 O O . MET A 1 119 ? 4.277 0.684 -16.061 1.00 61.25 119 MET A O 1
ATOM 934 N N . TRP A 1 120 ? 3.243 -0.714 -14.613 1.00 68.69 120 TRP A N 1
ATOM 935 C CA . TRP A 1 120 ? 4.424 -1.112 -13.862 1.00 68.69 120 TRP A CA 1
ATOM 936 C C . TRP A 1 120 ? 5.450 -1.713 -14.833 1.00 68.69 120 TRP A C 1
ATOM 938 O O . TRP A 1 120 ? 5.083 -2.376 -15.810 1.00 68.69 120 TRP A O 1
ATOM 948 N N . GLY A 1 121 ? 6.724 -1.382 -14.636 1.00 64.19 121 GLY A N 1
ATOM 949 C CA . GLY A 1 121 ? 7.779 -1.647 -15.602 1.00 64.19 121 GLY A CA 1
ATOM 950 C C . GLY A 1 121 ? 8.055 -3.135 -15.825 1.00 64.19 121 GLY A C 1
ATOM 951 O O . GLY A 1 121 ? 7.459 -4.032 -15.229 1.00 64.19 121 GLY A O 1
ATOM 952 N N . VAL A 1 122 ? 8.980 -3.413 -16.743 1.00 63.56 122 VAL A N 1
ATOM 953 C CA . VAL A 1 122 ? 9.329 -4.794 -17.115 1.00 63.56 122 VAL A CA 1
ATOM 954 C C . VAL A 1 122 ? 10.497 -5.336 -16.281 1.00 63.56 122 VAL A C 1
ATOM 956 O O . VAL A 1 122 ? 10.655 -6.549 -16.213 1.00 63.56 122 VAL A O 1
ATOM 959 N N . GLN A 1 123 ? 11.319 -4.480 -15.654 1.00 58.94 123 GLN A N 1
ATOM 960 C CA . GLN A 1 123 ? 12.542 -4.917 -14.960 1.00 58.94 123 GLN A CA 1
ATOM 961 C C . GLN A 1 123 ? 13.017 -3.947 -13.868 1.00 58.94 123 GLN A C 1
ATOM 963 O O . GLN A 1 123 ? 14.049 -3.291 -14.021 1.00 58.94 123 GLN A O 1
ATOM 968 N N . LYS A 1 124 ? 12.300 -3.879 -12.744 1.00 79.19 124 LYS A N 1
ATOM 969 C CA . LYS A 1 124 ? 12.836 -3.340 -11.484 1.00 79.19 124 LYS A CA 1
ATOM 970 C C . LYS A 1 124 ? 12.288 -4.153 -10.315 1.00 79.19 124 LYS A C 1
ATOM 972 O O . LYS A 1 124 ? 11.085 -4.362 -10.222 1.00 79.19 124 LYS A O 1
ATOM 977 N N . SER A 1 125 ? 13.171 -4.627 -9.444 1.00 85.44 125 SER A N 1
ATOM 978 C CA . SER A 1 125 ? 12.780 -5.094 -8.113 1.00 85.44 125 SER A CA 1
ATOM 979 C C . SER A 1 125 ? 13.138 -4.002 -7.130 1.00 85.44 125 SER A C 1
ATOM 981 O O . SER A 1 125 ? 14.223 -3.437 -7.255 1.00 85.44 125 SER A O 1
ATOM 983 N N . TYR A 1 126 ? 12.250 -3.712 -6.189 1.00 88.69 126 TYR A N 1
ATOM 984 C CA . TYR A 1 126 ? 12.529 -2.719 -5.167 1.00 88.69 126 TYR A CA 1
ATOM 985 C C . TYR A 1 126 ? 11.818 -3.021 -3.852 1.00 88.69 126 TYR A C 1
ATOM 987 O O . TYR A 1 126 ? 10.803 -3.726 -3.812 1.00 88.69 126 TYR A O 1
ATOM 995 N N . THR A 1 127 ? 12.343 -2.447 -2.774 1.00 92.88 127 THR A N 1
ATOM 996 C CA . THR A 1 127 ? 11.702 -2.497 -1.457 1.00 92.88 127 THR A CA 1
ATOM 997 C C . THR A 1 127 ? 10.748 -1.323 -1.280 1.00 92.88 127 THR A C 1
ATOM 999 O O . THR A 1 127 ? 11.117 -0.162 -1.474 1.00 92.88 127 THR A O 1
ATOM 1002 N N . ALA A 1 128 ? 9.515 -1.612 -0.877 1.00 94.00 128 ALA A N 1
ATOM 1003 C CA . ALA A 1 128 ? 8.509 -0.618 -0.552 1.00 94.00 128 ALA A CA 1
ATOM 1004 C C . ALA A 1 128 ? 8.147 -0.656 0.932 1.00 94.00 128 ALA A C 1
ATOM 1006 O O . ALA A 1 128 ? 7.951 -1.726 1.499 1.00 94.00 128 ALA A O 1
ATOM 1007 N N . LEU A 1 129 ? 7.992 0.510 1.549 1.00 95.69 129 LEU A N 1
ATOM 1008 C CA . LEU A 1 129 ? 7.404 0.647 2.873 1.00 95.69 129 LEU A CA 1
ATOM 1009 C C . LEU A 1 129 ? 5.909 0.933 2.724 1.00 95.69 129 LEU A C 1
ATOM 1011 O O . LEU A 1 129 ? 5.530 1.977 2.184 1.00 95.69 129 LEU A O 1
ATOM 1015 N N . LEU A 1 130 ? 5.068 0.025 3.217 1.00 95.12 130 LEU A N 1
ATOM 1016 C CA . LEU A 1 130 ? 3.642 0.273 3.372 1.00 95.12 130 LEU A CA 1
ATOM 1017 C C . LEU A 1 130 ? 3.375 0.832 4.773 1.00 95.12 130 LEU A C 1
ATOM 1019 O O . LEU A 1 130 ? 3.839 0.292 5.778 1.00 95.12 130 LEU A O 1
ATOM 1023 N N . THR A 1 131 ? 2.595 1.904 4.842 1.00 93.81 131 THR A N 1
ATOM 1024 C CA . THR A 1 131 ? 2.131 2.516 6.088 1.00 93.81 131 THR A CA 1
ATOM 1025 C C . THR A 1 131 ? 0.616 2.648 6.066 1.00 93.81 131 THR A C 1
ATOM 1027 O O . THR A 1 131 ? 0.045 3.133 5.087 1.00 93.81 131 THR A O 1
ATOM 1030 N N . ILE A 1 132 ? -0.015 2.262 7.172 1.00 91.31 132 ILE A N 1
ATOM 1031 C CA . ILE A 1 132 ? -1.438 2.449 7.437 1.00 91.31 132 ILE A CA 1
ATOM 1032 C C . ILE A 1 132 ? -1.564 3.442 8.593 1.00 91.31 132 ILE A C 1
ATOM 1034 O O . ILE A 1 132 ? -0.964 3.249 9.655 1.00 91.31 132 ILE A O 1
ATOM 1038 N N . ALA A 1 133 ? -2.314 4.515 8.377 1.00 89.31 133 ALA A N 1
ATOM 1039 C CA . ALA A 1 133 ? -2.577 5.554 9.366 1.00 89.31 133 ALA A CA 1
ATOM 1040 C C . ALA A 1 133 ? -4.083 5.706 9.597 1.00 89.31 133 ALA A C 1
ATOM 1042 O O . ALA A 1 133 ? -4.863 5.388 8.708 1.00 89.31 133 ALA A O 1
ATOM 1043 N N . ASP A 1 134 ? -4.479 6.178 10.775 1.00 86.56 134 ASP A N 1
ATOM 1044 C CA . ASP A 1 134 ? -5.873 6.548 11.054 1.00 86.56 134 ASP A CA 1
ATOM 1045 C C . ASP A 1 134 ? -6.243 7.923 10.463 1.00 86.56 134 ASP A C 1
ATOM 1047 O O . ASP A 1 134 ? -5.402 8.601 9.865 1.00 86.56 134 ASP A O 1
ATOM 1051 N N . ALA A 1 135 ? -7.487 8.356 10.680 1.00 84.25 135 ALA A N 1
ATOM 1052 C CA . ALA A 1 135 ? -8.051 9.612 10.186 1.00 84.25 135 ALA A CA 1
ATOM 1053 C C . ALA A 1 135 ? -7.333 10.865 10.719 1.00 84.25 135 ALA A C 1
ATOM 1055 O O . ALA A 1 135 ? -7.430 11.942 10.134 1.00 84.25 135 ALA A O 1
ATOM 1056 N N . GLN A 1 136 ? -6.589 10.740 11.824 1.00 85.06 136 GLN A N 1
ATOM 1057 C CA . GLN A 1 136 ? -5.758 11.811 12.384 1.00 85.06 136 GLN A CA 1
ATOM 1058 C C . GLN A 1 136 ? -4.342 11.808 11.786 1.00 85.06 136 GLN A C 1
ATOM 1060 O O . GLN A 1 136 ? -3.521 12.669 12.105 1.00 85.06 136 GLN A O 1
ATOM 1065 N N . GLY A 1 137 ? -4.031 10.835 10.926 1.00 84.25 137 GLY A N 1
ATOM 1066 C CA . GLY A 1 137 ? -2.719 10.632 10.332 1.00 84.25 137 GLY A CA 1
ATOM 1067 C C . GLY A 1 137 ? -1.730 9.897 11.239 1.00 84.25 137 GLY A C 1
ATOM 1068 O O . GLY A 1 137 ? -0.562 9.767 10.857 1.00 84.25 137 GLY A O 1
ATOM 1069 N N . LYS A 1 138 ? -2.155 9.390 12.407 1.00 86.31 138 LYS A N 1
ATOM 1070 C CA . LYS A 1 138 ? -1.287 8.619 13.308 1.00 86.31 138 LYS A CA 1
ATOM 1071 C C . LYS A 1 138 ? -1.061 7.226 12.726 1.00 86.31 138 LYS A C 1
ATOM 1073 O O . LYS A 1 138 ? -1.999 6.525 12.356 1.00 86.31 138 LYS A O 1
ATOM 1078 N N . GLU A 1 139 ? 0.208 6.830 12.628 1.00 89.19 139 GLU A N 1
ATOM 1079 C CA . GLU A 1 139 ? 0.616 5.508 12.141 1.00 89.19 139 GLU A CA 1
ATOM 1080 C C . GLU A 1 139 ? 0.046 4.413 13.053 1.00 89.19 139 GLU A C 1
ATOM 1082 O O . GLU A 1 139 ? 0.289 4.402 14.261 1.00 89.19 139 GLU A O 1
ATOM 1087 N N . ARG A 1 140 ? -0.715 3.492 12.457 1.00 86.44 140 ARG A N 1
ATOM 1088 C CA . ARG A 1 140 ? -1.318 2.333 13.130 1.00 86.44 140 ARG A CA 1
ATOM 1089 C C . ARG A 1 140 ? -0.586 1.046 12.802 1.00 86.44 140 ARG A C 1
ATOM 1091 O O . ARG A 1 140 ? -0.495 0.164 13.648 1.00 86.44 140 ARG A O 1
ATOM 1098 N N . GLY A 1 141 ? 0.028 0.975 11.626 1.00 89.12 141 GLY A N 1
ATOM 1099 C CA . GLY A 1 141 ? 0.989 -0.072 11.341 1.00 89.12 141 GLY A CA 1
ATOM 1100 C C . GLY A 1 141 ? 1.813 0.188 10.099 1.00 89.12 141 GLY A C 1
ATOM 1101 O O . GLY A 1 141 ? 1.469 1.008 9.244 1.00 89.12 141 GLY A O 1
ATOM 1102 N N . ARG A 1 142 ? 2.925 -0.534 10.015 1.00 93.38 142 ARG A N 1
ATOM 1103 C CA . ARG A 1 142 ? 3.826 -0.506 8.869 1.00 93.38 142 ARG A CA 1
ATOM 1104 C C . ARG A 1 142 ? 4.509 -1.846 8.649 1.00 93.38 142 ARG A C 1
ATOM 1106 O O . ARG A 1 142 ? 4.750 -2.572 9.610 1.00 93.38 142 ARG A O 1
ATOM 1113 N N . PHE A 1 143 ? 4.852 -2.133 7.402 1.00 92.50 143 PHE A N 1
ATOM 1114 C CA . PHE A 1 143 ? 5.698 -3.261 7.018 1.00 92.50 143 PHE A CA 1
ATOM 1115 C C . PHE A 1 143 ? 6.381 -2.989 5.681 1.00 92.50 143 PHE A C 1
ATOM 1117 O O . PHE A 1 143 ? 5.962 -2.125 4.908 1.00 92.50 143 PHE A O 1
ATOM 1124 N N . GLU A 1 144 ? 7.444 -3.736 5.422 1.00 93.00 144 GLU A N 1
ATOM 1125 C CA . GLU A 1 144 ? 8.194 -3.692 4.177 1.00 93.00 144 GLU A CA 1
ATOM 1126 C C . GLU A 1 144 ? 7.724 -4.788 3.225 1.00 93.00 144 GLU A C 1
ATOM 1128 O O . GLU A 1 144 ? 7.377 -5.890 3.648 1.00 93.00 144 GLU A O 1
ATOM 1133 N N . LEU A 1 145 ? 7.728 -4.470 1.933 1.00 92.06 145 LEU A N 1
ATOM 1134 C CA . LEU A 1 145 ? 7.366 -5.350 0.833 1.00 92.06 145 LEU A CA 1
ATOM 1135 C C . LEU A 1 145 ? 8.492 -5.384 -0.191 1.00 92.06 145 LEU A C 1
ATOM 1137 O O . LEU A 1 145 ? 8.935 -4.337 -0.655 1.00 92.06 145 LEU A O 1
ATOM 1141 N N . GLY A 1 146 ? 8.898 -6.580 -0.604 1.00 90.38 146 GLY A N 1
ATOM 1142 C CA . GLY A 1 146 ? 9.691 -6.739 -1.819 1.00 90.38 146 GLY A CA 1
ATOM 1143 C C . GLY A 1 146 ? 8.772 -6.814 -3.026 1.00 90.38 146 GLY A C 1
ATOM 1144 O O . GLY A 1 146 ? 7.997 -7.765 -3.122 1.00 90.38 146 GLY A O 1
ATOM 1145 N N . ILE A 1 147 ? 8.865 -5.857 -3.948 1.00 88.31 147 ILE A N 1
ATOM 1146 C CA . ILE A 1 147 ? 8.048 -5.819 -5.166 1.00 88.31 147 ILE A CA 1
ATOM 1147 C C . ILE A 1 147 ? 8.941 -6.084 -6.377 1.00 88.31 147 ILE A C 1
ATOM 1149 O O . ILE A 1 147 ? 9.959 -5.418 -6.547 1.00 88.31 147 ILE A O 1
ATOM 1153 N N . THR A 1 148 ? 8.554 -7.025 -7.239 1.00 85.81 148 THR A N 1
ATOM 1154 C CA . THR A 1 148 ? 9.144 -7.179 -8.577 1.00 85.81 148 THR A CA 1
ATOM 1155 C C . THR A 1 148 ? 8.157 -6.725 -9.633 1.00 85.81 148 THR A C 1
ATOM 1157 O O . THR A 1 148 ? 7.038 -7.228 -9.718 1.00 85.81 148 THR A O 1
ATOM 1160 N N . GLU A 1 149 ? 8.600 -5.798 -10.474 1.00 80.06 149 GLU A N 1
ATOM 1161 C CA . GLU A 1 149 ? 7.883 -5.382 -11.669 1.00 80.06 149 GLU A CA 1
ATOM 1162 C C . GLU A 1 149 ? 8.228 -6.335 -12.818 1.00 80.06 149 GLU A C 1
ATOM 1164 O O . GLU A 1 149 ? 9.320 -6.274 -13.383 1.00 80.06 149 GLU A O 1
ATOM 1169 N N . ASN A 1 150 ? 7.305 -7.233 -13.158 1.00 71.44 150 ASN A N 1
ATOM 1170 C CA . ASN A 1 150 ? 7.393 -8.052 -14.365 1.00 71.44 150 ASN A CA 1
ATOM 1171 C C . ASN A 1 150 ? 6.079 -7.930 -15.127 1.00 71.44 150 ASN A C 1
ATOM 1173 O O . ASN A 1 150 ? 5.264 -8.854 -15.124 1.00 71.44 150 ASN A O 1
ATOM 1177 N N . LYS A 1 151 ? 5.846 -6.751 -15.723 1.00 68.12 151 LYS A N 1
ATOM 1178 C CA . LYS A 1 151 ? 4.582 -6.349 -16.367 1.00 68.12 151 LYS A CA 1
ATOM 1179 C C . LYS A 1 151 ? 3.414 -6.119 -15.392 1.00 68.12 151 LYS A C 1
ATOM 1181 O O . LYS A 1 151 ? 2.583 -5.246 -15.623 1.00 68.12 151 LYS A O 1
ATOM 1186 N N . VAL A 1 152 ? 3.372 -6.898 -14.315 1.00 72.50 152 VAL A N 1
ATOM 1187 C CA . VAL A 1 152 ? 2.472 -6.790 -13.165 1.00 72.50 152 VAL A CA 1
ATOM 1188 C C . VAL A 1 152 ? 3.349 -6.739 -11.911 1.00 72.50 152 VAL A C 1
ATOM 1190 O O . VAL A 1 152 ? 4.328 -7.491 -11.843 1.00 72.50 152 VAL A O 1
ATOM 1193 N N . PRO A 1 153 ? 3.055 -5.869 -10.931 1.00 77.00 153 PRO A N 1
ATOM 1194 C CA . PRO A 1 153 ? 3.781 -5.868 -9.670 1.00 77.00 153 PRO A CA 1
ATOM 1195 C C . PRO A 1 153 ? 3.452 -7.134 -8.869 1.00 77.00 153 PRO A C 1
ATOM 1197 O O . PRO A 1 153 ? 2.287 -7.440 -8.614 1.00 77.00 153 PRO A O 1
ATOM 1200 N N . VAL A 1 154 ? 4.486 -7.865 -8.456 1.00 81.38 154 VAL A N 1
ATOM 1201 C CA . VAL A 1 154 ? 4.374 -9.076 -7.631 1.00 81.38 154 VAL A CA 1
ATOM 1202 C C . VAL A 1 154 ? 5.040 -8.837 -6.284 1.00 81.38 154 VAL A C 1
ATOM 1204 O O . VAL A 1 154 ? 6.148 -8.308 -6.228 1.00 81.38 154 VAL A O 1
ATOM 1207 N N . ILE A 1 155 ? 4.377 -9.251 -5.203 1.00 85.88 155 ILE A N 1
ATOM 1208 C CA . ILE A 1 155 ? 4.931 -9.204 -3.847 1.00 85.88 155 ILE A CA 1
ATOM 1209 C C . ILE A 1 155 ? 5.713 -10.492 -3.589 1.00 85.88 155 ILE A C 1
ATOM 1211 O O . ILE A 1 155 ? 5.132 -11.575 -3.499 1.00 85.88 155 ILE A O 1
ATOM 1215 N N . ASN A 1 156 ? 7.027 -10.367 -3.443 1.00 84.88 156 ASN A N 1
ATOM 1216 C CA . ASN A 1 156 ? 7.927 -11.499 -3.233 1.00 84.88 156 ASN A CA 1
ATOM 1217 C C . ASN A 1 156 ? 8.098 -11.846 -1.756 1.00 84.88 156 ASN A C 1
ATOM 1219 O O . ASN A 1 156 ? 8.248 -13.014 -1.410 1.00 84.88 156 ASN A O 1
ATOM 1223 N N . TYR A 1 157 ? 8.108 -10.833 -0.889 1.00 86.19 157 TYR A N 1
ATOM 1224 C CA . TYR A 1 157 ? 8.254 -11.012 0.550 1.00 86.19 157 TYR A CA 1
ATOM 1225 C C . TYR A 1 157 ? 7.592 -9.870 1.322 1.00 86.19 157 TYR A C 1
ATOM 1227 O O . TYR A 1 157 ? 7.283 -8.816 0.759 1.00 86.19 157 TYR A O 1
ATOM 1235 N N . MET A 1 158 ? 7.422 -10.099 2.622 1.00 90.81 158 MET A N 1
ATOM 1236 C CA . MET A 1 158 ? 6.972 -9.122 3.606 1.00 90.81 158 MET A CA 1
ATOM 1237 C C . MET A 1 158 ? 7.845 -9.235 4.862 1.00 90.81 158 MET A C 1
ATOM 1239 O O . MET A 1 158 ? 8.127 -10.353 5.293 1.00 90.81 158 MET A O 1
ATOM 1243 N N . ASP A 1 159 ? 8.237 -8.105 5.453 1.00 89.88 159 ASP A N 1
ATOM 1244 C CA . ASP A 1 159 ? 9.002 -8.064 6.708 1.00 89.88 159 ASP A CA 1
ATOM 1245 C C . ASP A 1 159 ? 8.608 -6.859 7.593 1.00 89.88 159 ASP A C 1
ATOM 1247 O O . ASP A 1 159 ? 7.961 -5.913 7.143 1.00 89.88 159 ASP A O 1
ATOM 1251 N N . GLY A 1 160 ? 8.978 -6.880 8.876 1.00 83.75 160 GLY A N 1
ATOM 1252 C CA . GLY A 1 160 ? 8.950 -5.698 9.741 1.00 83.75 160 GLY A CA 1
ATOM 1253 C C . GLY A 1 160 ? 7.558 -5.174 10.116 1.00 83.75 160 GLY A C 1
ATOM 1254 O O . GLY A 1 160 ? 7.401 -3.962 10.258 1.00 83.75 160 GLY A O 1
ATOM 1255 N N . ALA A 1 161 ? 6.566 -6.057 10.298 1.00 86.88 161 ALA A N 1
ATOM 1256 C CA . ALA A 1 161 ? 5.167 -5.722 10.608 1.00 86.88 161 ALA A CA 1
ATOM 1257 C C . ALA A 1 161 ? 4.931 -5.094 11.996 1.00 86.88 161 ALA A C 1
ATOM 1259 O O . ALA A 1 161 ? 4.366 -5.702 12.906 1.00 86.88 161 ALA A O 1
ATOM 1260 N N . LYS A 1 162 ? 5.333 -3.832 12.159 1.00 88.50 162 LYS A N 1
ATOM 1261 C CA . LYS A 1 162 ? 5.122 -3.049 13.383 1.00 88.50 162 LYS A CA 1
ATOM 1262 C C . LYS A 1 162 ? 3.694 -2.519 13.465 1.00 88.50 162 LYS A C 1
ATOM 1264 O O . LYS A 1 162 ? 3.106 -2.141 12.457 1.00 88.50 162 LYS A O 1
ATOM 1269 N N . GLY A 1 163 ? 3.168 -2.443 14.686 1.00 83.44 163 GLY A N 1
ATOM 1270 C CA . GLY A 1 163 ? 1.795 -2.001 14.953 1.00 83.44 163 GLY A CA 1
ATOM 1271 C C . GLY A 1 163 ? 0.750 -3.108 14.808 1.00 83.44 163 GLY A C 1
ATOM 1272 O O . GLY A 1 163 ? -0.398 -2.910 15.191 1.00 83.44 163 GLY A O 1
ATOM 1273 N N . PHE A 1 164 ? 1.148 -4.297 14.350 1.00 82.56 164 PHE A N 1
ATOM 1274 C CA . PHE A 1 164 ? 0.263 -5.440 14.169 1.00 82.56 164 PHE A CA 1
ATOM 1275 C C . PHE A 1 164 ? 0.481 -6.516 15.237 1.00 82.56 164 PHE A C 1
ATOM 1277 O O . PHE A 1 164 ? 1.616 -6.841 15.582 1.00 82.56 164 PHE A O 1
ATOM 1284 N N . ARG A 1 165 ? -0.622 -7.102 15.704 1.00 80.31 165 ARG A N 1
ATOM 1285 C CA . ARG A 1 165 ? -0.672 -8.385 16.412 1.00 80.31 165 ARG A CA 1
ATOM 1286 C C . ARG A 1 165 ? -0.544 -9.553 15.434 1.00 80.31 165 ARG A C 1
ATOM 1288 O O . ARG A 1 165 ? 0.080 -10.558 15.757 1.00 80.31 165 ARG A O 1
ATOM 1295 N N . LEU A 1 166 ? -1.123 -9.405 14.242 1.00 81.06 166 LEU A N 1
ATOM 1296 C CA . LEU A 1 166 ? -1.002 -10.328 13.117 1.00 81.06 166 LEU A CA 1
ATOM 1297 C C . LEU A 1 166 ? -0.844 -9.511 11.838 1.00 81.06 166 LEU A C 1
ATOM 1299 O O . 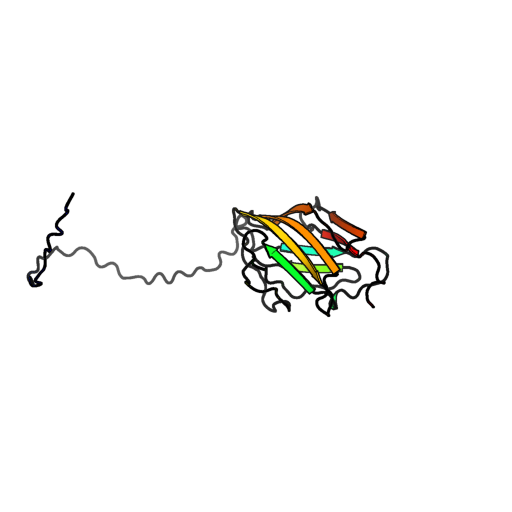LEU A 1 166 ? -1.625 -8.601 11.586 1.00 81.06 166 LEU A O 1
ATOM 1303 N N . CYS A 1 167 ? 0.145 -9.847 11.024 1.00 86.50 167 CYS A N 1
ATOM 1304 C CA . CYS A 1 167 ? 0.232 -9.396 9.644 1.00 86.50 167 CYS A CA 1
ATOM 1305 C C . CYS A 1 167 ? 0.885 -10.521 8.853 1.00 86.50 167 CYS A C 1
ATOM 1307 O O . CYS A 1 167 ? 2.018 -10.899 9.160 1.00 86.50 167 CYS A O 1
ATOM 1309 N N . ARG A 1 168 ? 0.169 -11.103 7.890 1.00 85.31 168 ARG A N 1
ATOM 1310 C CA . ARG A 1 168 ? 0.728 -12.136 7.012 1.00 85.31 168 ARG A CA 1
ATOM 1311 C C . ARG A 1 168 ? 0.278 -11.949 5.575 1.00 85.31 168 ARG A C 1
ATOM 1313 O O . ARG A 1 168 ? -0.898 -11.710 5.316 1.00 85.31 168 ARG A O 1
ATOM 1320 N N . LEU A 1 169 ? 1.225 -12.114 4.658 1.00 85.62 169 LEU A N 1
ATOM 1321 C CA . LEU A 1 169 ? 0.959 -12.231 3.232 1.00 85.62 169 LEU A CA 1
ATOM 1322 C C . LEU A 1 169 ? 0.429 -13.637 2.936 1.00 85.62 169 LEU A C 1
ATOM 1324 O O . LEU A 1 169 ? 1.116 -14.628 3.188 1.00 85.62 169 LEU A O 1
ATOM 1328 N N . VAL A 1 170 ? -0.768 -13.723 2.367 1.00 82.12 170 VAL A N 1
ATOM 1329 C CA . VAL A 1 170 ? -1.343 -14.970 1.864 1.00 82.12 170 VAL A CA 1
ATOM 1330 C C . VAL A 1 170 ? -1.257 -14.963 0.342 1.00 82.12 170 VAL A C 1
ATOM 1332 O O . VAL A 1 170 ? -1.983 -14.243 -0.348 1.00 82.12 170 VAL A O 1
ATOM 1335 N N . GLN A 1 171 ? -0.344 -15.777 -0.188 1.00 72.25 171 GLN A N 1
ATOM 1336 C CA . GLN A 1 171 ? -0.240 -16.013 -1.624 1.00 72.25 171 GLN A CA 1
ATOM 1337 C C . GLN A 1 171 ? -1.358 -16.962 -2.065 1.00 72.25 171 GLN A C 1
ATOM 1339 O O . GLN A 1 171 ? -1.524 -18.053 -1.522 1.00 72.25 171 GLN A O 1
ATOM 1344 N N . GLN A 1 172 ? -2.144 -16.538 -3.050 1.00 65.31 172 GLN A N 1
ATOM 1345 C CA . GLN A 1 172 ? -3.185 -17.366 -3.651 1.00 65.31 172 GLN A CA 1
ATOM 1346 C C . GLN A 1 172 ? -2.563 -18.201 -4.775 1.00 65.31 172 GLN A C 1
ATOM 1348 O O . GLN A 1 172 ? -1.923 -17.665 -5.673 1.00 65.31 172 GLN A O 1
ATOM 1353 N N . SER A 1 173 ? -2.773 -19.516 -4.749 1.00 53.84 173 SER A N 1
ATOM 1354 C CA . SER A 1 173 ? -2.333 -20.429 -5.814 1.00 53.84 173 SER A CA 1
ATOM 1355 C C . SER A 1 173 ? -3.277 -20.455 -7.022 1.00 53.84 173 SER A C 1
ATOM 1357 O O . SER A 1 173 ? -2.981 -21.104 -8.023 1.00 53.84 173 SER A O 1
ATOM 1359 N N . THR A 1 174 ? -4.428 -19.778 -6.937 1.00 53.78 174 THR A N 1
ATOM 1360 C CA . THR A 1 174 ? -5.447 -19.775 -7.993 1.00 53.78 174 THR A CA 1
ATOM 1361 C C . THR A 1 174 ? -5.325 -18.536 -8.888 1.00 53.78 174 THR A C 1
ATOM 1363 O O . THR A 1 174 ? -5.136 -17.433 -8.380 1.00 53.78 174 THR A O 1
ATOM 1366 N N . PRO A 1 175 ? -5.485 -18.680 -10.218 1.00 48.28 175 PRO A N 1
ATOM 1367 C CA . PRO A 1 175 ? -5.147 -17.640 -11.200 1.00 48.28 175 PRO A CA 1
ATOM 1368 C C . PRO A 1 175 ? -6.063 -16.402 -11.195 1.00 48.28 175 PRO A C 1
ATOM 1370 O O . PRO A 1 175 ? -5.834 -15.478 -11.967 1.00 48.28 175 PRO A O 1
ATOM 1373 N N . TYR A 1 176 ? -7.094 -16.366 -10.345 1.00 50.19 176 TYR A N 1
ATOM 1374 C CA . TYR A 1 176 ? -8.119 -15.313 -10.339 1.00 50.19 176 TYR A CA 1
ATOM 1375 C C . TYR A 1 176 ? -8.199 -14.526 -9.030 1.00 50.19 176 TYR A C 1
ATOM 1377 O O . TYR A 1 176 ? -9.124 -13.735 -8.853 1.00 50.19 176 TYR A O 1
ATOM 1385 N N . ARG A 1 177 ? -7.282 -14.755 -8.085 1.00 56.72 177 ARG A N 1
ATOM 1386 C CA . ARG A 1 177 ? -7.304 -14.074 -6.789 1.00 56.72 177 ARG A CA 1
ATOM 1387 C C . ARG A 1 177 ? -5.978 -13.373 -6.537 1.00 56.72 177 ARG A C 1
ATOM 1389 O O . ARG A 1 177 ? -4.922 -13.995 -6.588 1.00 56.72 177 ARG A O 1
ATOM 1396 N N . PHE A 1 178 ? -6.057 -12.075 -6.263 1.00 60.22 178 PHE A N 1
ATOM 1397 C CA . PHE A 1 178 ? -4.908 -11.273 -5.861 1.00 60.22 178 PHE A CA 1
ATOM 1398 C C . PHE A 1 178 ? -4.339 -11.785 -4.528 1.00 60.22 178 PHE A C 1
ATOM 1400 O O . PHE A 1 178 ? -5.103 -12.284 -3.693 1.00 60.22 178 PHE A O 1
ATOM 1407 N N . PRO A 1 179 ? -3.018 -11.674 -4.297 1.00 68.00 179 PRO A N 1
ATOM 1408 C CA . PRO A 1 179 ? -2.469 -11.875 -2.962 1.00 68.00 179 PRO A CA 1
ATOM 1409 C C . PRO A 1 179 ? -3.140 -10.909 -1.979 1.00 68.00 179 PRO A C 1
ATOM 1411 O O . PRO A 1 179 ? -3.448 -9.767 -2.325 1.00 68.00 179 PRO A O 1
ATOM 1414 N N . TYR A 1 180 ? -3.367 -11.364 -0.751 1.00 76.88 180 TYR A N 1
ATOM 1415 C CA . TYR A 1 180 ? -4.008 -10.551 0.279 1.00 76.88 180 TYR A CA 1
ATOM 1416 C C . TYR A 1 180 ? -3.227 -10.604 1.590 1.00 76.88 180 TYR A C 1
ATOM 1418 O O . TYR A 1 180 ? -2.453 -11.531 1.836 1.00 76.88 180 TYR A O 1
ATOM 1426 N N . PHE A 1 181 ? -3.423 -9.586 2.419 1.00 82.75 181 PHE A N 1
ATOM 1427 C CA . PHE A 1 181 ? -2.870 -9.488 3.757 1.00 82.75 181 PHE A CA 1
ATOM 1428 C C . PHE A 1 181 ? -3.966 -9.744 4.781 1.00 82.75 181 PHE A C 1
ATOM 1430 O O . PHE A 1 181 ? -5.009 -9.088 4.783 1.00 82.75 181 PHE A O 1
ATOM 1437 N N . GLU A 1 182 ? -3.704 -10.668 5.693 1.00 83.44 182 GLU A N 1
ATOM 1438 C CA . GLU A 1 182 ? -4.488 -10.773 6.920 1.00 83.44 182 GLU A CA 1
ATOM 1439 C C . GLU A 1 182 ? -3.826 -9.913 7.979 1.00 83.44 182 GLU A C 1
ATOM 1441 O O . GLU A 1 182 ? -2.634 -10.086 8.256 1.00 83.44 182 GLU A O 1
ATOM 1446 N N . VAL A 1 183 ? -4.592 -8.982 8.546 1.00 82.19 183 VAL A N 1
ATOM 1447 C CA . VAL A 1 183 ? -4.067 -7.977 9.467 1.00 82.19 183 VAL A CA 1
ATOM 1448 C C . VAL A 1 183 ? -4.899 -7.882 10.741 1.00 82.19 183 VAL A C 1
ATOM 1450 O O . VAL A 1 183 ? -6.122 -7.988 10.734 1.00 82.19 183 VAL A O 1
ATOM 1453 N N . GLN A 1 184 ? -4.216 -7.655 11.857 1.00 79.75 184 GLN A N 1
ATOM 1454 C CA . GLN A 1 184 ? -4.792 -7.341 13.158 1.00 79.75 184 GLN A CA 1
ATOM 1455 C C . GLN A 1 184 ? -3.863 -6.343 13.841 1.00 79.75 184 GLN A C 1
ATOM 1457 O O . GLN A 1 184 ? -2.693 -6.659 14.045 1.00 79.75 184 GLN A O 1
ATOM 1462 N N . PHE A 1 185 ? -4.345 -5.154 14.202 1.00 75.75 185 PHE A N 1
ATOM 1463 C CA . PHE A 1 185 ? -3.536 -4.178 14.935 1.00 75.75 185 PHE A CA 1
ATOM 1464 C C . PHE A 1 185 ? -3.297 -4.611 16.392 1.00 75.75 185 PHE A C 1
ATOM 1466 O O . PHE A 1 185 ? -4.066 -5.384 16.971 1.00 75.75 185 PHE A O 1
ATOM 1473 N N . ASN A 1 186 ? -2.211 -4.125 16.991 1.00 69.56 186 ASN A N 1
ATOM 1474 C CA . ASN A 1 186 ? -1.933 -4.284 18.416 1.00 69.56 186 ASN A CA 1
ATOM 1475 C C . ASN A 1 186 ? -2.959 -3.482 19.223 1.00 69.56 186 ASN A C 1
ATOM 1477 O O . ASN A 1 186 ? -2.748 -2.303 19.447 1.00 69.56 186 ASN A O 1
ATOM 1481 N N . ALA A 1 187 ? -4.042 -4.152 19.632 1.00 55.84 187 ALA A N 1
ATOM 1482 C CA . ALA A 1 187 ? -5.124 -3.679 20.501 1.00 55.84 187 ALA A CA 1
ATOM 1483 C C . ALA A 1 187 ? -5.838 -2.359 20.081 1.00 55.84 187 ALA A C 1
ATOM 1485 O O . ALA A 1 187 ? -5.207 -1.324 19.893 1.00 55.84 187 ALA A O 1
ATOM 1486 N N . PRO A 1 188 ? -7.186 -2.306 20.081 1.00 52.19 188 PRO A N 1
ATOM 1487 C CA . PRO A 1 188 ? -7.936 -1.064 19.826 1.00 52.19 188 PRO A CA 1
ATOM 1488 C C . PRO A 1 188 ? -7.768 0.035 20.896 1.00 52.19 188 PRO A C 1
ATOM 1490 O O . PRO A 1 188 ? -8.419 1.071 20.807 1.00 52.19 188 PRO A O 1
ATOM 1493 N N . LYS A 1 189 ? -6.968 -0.179 21.951 1.00 43.56 189 LYS A N 1
ATOM 1494 C CA . LYS A 1 189 ? -7.066 0.586 23.208 1.00 43.56 189 LYS A CA 1
ATOM 1495 C C . LYS A 1 189 ? -6.023 1.688 23.415 1.00 43.56 189 LYS A C 1
ATOM 1497 O O . LYS A 1 189 ? -6.229 2.506 24.302 1.00 43.56 189 LYS A O 1
ATOM 1502 N N . ASP A 1 190 ? -5.019 1.815 22.549 1.00 39.41 190 ASP A N 1
ATOM 1503 C CA . ASP A 1 190 ? -4.032 2.916 22.620 1.00 39.41 190 ASP A CA 1
ATOM 1504 C C . ASP A 1 190 ? -4.413 4.098 21.689 1.00 39.41 190 ASP A C 1
ATOM 1506 O O . ASP A 1 190 ? -3.585 4.770 21.055 1.00 39.41 190 ASP A O 1
ATOM 1510 N N . LEU A 1 191 ? -5.727 4.303 21.561 1.00 43.12 191 LEU A N 1
ATOM 1511 C CA . LEU A 1 191 ? -6.425 5.346 20.801 1.00 43.12 191 LEU A CA 1
ATOM 1512 C C . LEU A 1 191 ? -7.021 6.434 21.721 1.00 43.12 191 LEU A C 1
ATOM 1514 O O . LEU A 1 191 ? -8.010 7.060 21.353 1.00 43.12 191 LEU A O 1
ATOM 1518 N N . GLN A 1 192 ? -6.436 6.654 22.903 1.00 32.44 192 GLN A N 1
ATOM 1519 C CA . GLN A 1 192 ? -6.734 7.812 23.757 1.00 32.44 192 GLN A CA 1
ATOM 1520 C C . GLN A 1 192 ? -5.565 8.792 23.756 1.00 32.44 192 GLN A C 1
ATOM 1522 O O . GLN A 1 192 ? -4.405 8.318 23.788 1.00 32.44 192 GLN A O 1
#

Foldseek 3Di:
DDDDDDDDDDDDDDDDDDDDDDDDDDDDDDPDPPPPPPPPPPDPPPQQFLAFQKEKEFEPDDDDDDCVQKDKWKAFPPVRFIWAWADWDDDRGMIIITTADRDHNDTDPDHDPDDNSDFQDQFDWTKMKMFMAGNVRHTQWIKIFTWGRRSYTDTPDIGDTPQWPDWDWDDDPDPPDRIYIYTHGDDPPVPD

Organism: NCBI:txid266762

pLDDT: mean 70.58, std 20.82, range [31.64, 96.0]

Secondary structure (DSSP, 8-state):
---PPPP-------------------------------------TTS-----EEEEEEE-SS----GGGEEEEEEETTT-PBPPBBPPEE-SSEEEEEE--S-BSS--SS-BSS-------SSEEEEEEEEEEETT--EEEEEEEEEEEESEEEEEEEEEEETEEEEEEE---STT---EEEEEES-TTS--